Protein AF-A0A969MNT4-F1 (afdb_monomer)

Solvent-accessible surface area (backbone atoms only — not comparable to full-atom values): 12502 Å² total; per-residue (Å²): 136,70,79,71,69,62,78,48,45,69,56,54,48,50,38,62,77,46,74,74,58,60,60,87,90,34,52,58,33,22,35,49,37,26,75,72,60,80,32,64,88,77,80,88,82,71,76,51,76,72,37,62,40,71,46,64,30,23,22,35,60,66,94,50,88,78,50,94,49,76,93,64,45,70,22,30,57,37,74,33,34,41,51,34,50,50,50,32,72,30,86,85,41,30,85,55,49,38,48,45,67,26,15,50,42,81,71,54,94,87,41,58,52,83,89,46,70,42,58,25,30,42,40,37,32,35,34,78,42,63,84,55,68,71,45,79,43,62,37,46,54,33,54,51,74,45,76,41,70,60,62,48,76,37,57,46,63,40,35,44,55,84,50,88,58,90,87,58,63,96,64,89,64,50,61,67,56,57,51,49,52,48,49,51,52,43,61,71,38,70,31,42,75,46,76,46,78,45,75,61,43,70,61,82,71,84,78,77,76,73,72,82,129

Nearest PDB structures (foldseek):
  7kzw-assembly1_A  TM=2.761E-01  e=6.431E+00  Francisella tularensis subsp. tularensis SCHU S4
  8zp7-assembly1_D  TM=1.190E-01  e=1.344E+00  Candidatus Cloacimonetes bacterium ADurb.Bin088
  6bqm-assembly1_A  TM=1.677E-01  e=3.522E+00  Vibrio cholerae O395

Mean predicted aligned error: 10.21 Å

Sequence (213 aa):
MPRRRQRFSNLERQFRDAGGVADDGSRLAGYIKFKKGETRIKIDNNLTAAQRKRFAFAILPFNIEVAATEAERIRYAAPITQYSHSARITAPLSAALSNAKLGYEDVDETTMQAGNFFPALLRIFVKDNANGALTTKLSAVTGKGYKTYEGKSYSIPFGRTIAGLANANIVSVSEETVRKNLTSELKEIAQVGSVSYDPEVFRSGSTILASPA

Foldseek 3Di:
DPVPVPPCVVLVVVCVVVVLDDDPPFQNVLQSCVVVVVFDDDPPDDDDPQQQDKDWWWAQAQPDDADLDPLPGATETEIFGNNQVVVCCDPPNVVLRPCLLQRTDHDDPRHYDDDWKHAKKKKWWFAPDLPFDWDWDADSNGRDTDTDGHTDIHIDGGHQGPDDPVPDPPDSDHPVNSLVSSQVVLVVRSRTPDIDIDHMGTHDDDPPPPPDD

Structure (mmCIF, N/CA/C/O backbone):
data_AF-A0A969MNT4-F1
#
_entry.id   AF-A0A969MNT4-F1
#
loop_
_atom_site.group_PDB
_atom_site.id
_atom_site.type_symbol
_atom_site.label_atom_id
_atom_site.label_alt_id
_atom_site.label_comp_id
_atom_site.label_asym_id
_atom_site.label_entity_id
_atom_site.label_seq_id
_atom_site.pdbx_PDB_ins_code
_atom_site.Cartn_x
_atom_site.Cartn_y
_atom_site.Cartn_z
_atom_site.occupancy
_atom_site.B_iso_or_equiv
_atom_site.auth_seq_id
_atom_site.auth_comp_id
_atom_site.auth_asym_id
_atom_site.auth_atom_id
_atom_site.pdbx_PDB_model_num
ATOM 1 N N . MET A 1 1 ? -8.655 -18.874 7.133 1.00 43.81 1 MET A N 1
ATOM 2 C CA . MET A 1 1 ? -8.779 -17.554 7.806 1.00 43.81 1 MET A CA 1
ATOM 3 C C . MET A 1 1 ? -8.935 -17.678 9.343 1.00 43.81 1 MET A C 1
ATOM 5 O O . MET A 1 1 ? -10.038 -17.491 9.844 1.00 43.81 1 MET A O 1
ATOM 9 N N . PRO A 1 2 ? -7.872 -17.951 10.128 1.00 38.47 2 PRO A N 1
ATOM 10 C CA . PRO A 1 2 ? -7.993 -18.167 11.588 1.00 38.47 2 PRO A CA 1
ATOM 11 C C . PRO A 1 2 ? -7.768 -16.909 12.456 1.00 38.47 2 PRO A C 1
ATOM 13 O O . PRO A 1 2 ? -8.358 -16.762 13.522 1.00 38.47 2 PRO A O 1
ATOM 16 N N . ARG A 1 3 ? -6.957 -15.946 11.992 1.00 43.97 3 ARG A N 1
ATOM 17 C CA . ARG A 1 3 ? -6.473 -14.815 12.817 1.00 43.97 3 ARG A CA 1
ATOM 18 C C . ARG A 1 3 ? -7.525 -13.760 13.194 1.00 43.97 3 ARG A C 1
ATOM 20 O O . ARG A 1 3 ? -7.299 -12.989 14.121 1.00 43.97 3 ARG A O 1
ATOM 27 N N . ARG A 1 4 ? -8.666 -13.683 12.493 1.00 43.34 4 ARG A N 1
ATOM 28 C CA . ARG A 1 4 ? -9.719 -12.687 12.791 1.00 43.34 4 ARG A CA 1
ATOM 29 C C . ARG A 1 4 ? -10.669 -13.122 13.915 1.00 43.34 4 ARG A C 1
ATOM 31 O O . ARG A 1 4 ? -11.110 -12.254 14.658 1.00 43.34 4 ARG A O 1
ATOM 38 N N . ARG A 1 5 ? -10.920 -14.430 14.098 1.00 49.47 5 ARG A N 1
ATOM 39 C CA . ARG A 1 5 ? -11.797 -14.953 15.172 1.00 49.47 5 ARG A CA 1
ATOM 40 C C . ARG A 1 5 ? -11.201 -14.783 16.578 1.00 49.47 5 ARG A C 1
ATOM 42 O O . ARG A 1 5 ? -11.942 -14.654 17.538 1.00 49.47 5 ARG A O 1
ATOM 49 N N . GLN A 1 6 ? -9.876 -14.707 16.705 1.00 58.44 6 GLN A N 1
ATOM 50 C CA . GLN A 1 6 ? -9.206 -14.586 18.009 1.00 58.44 6 GLN A CA 1
ATOM 51 C C . GLN A 1 6 ? -9.175 -13.161 18.583 1.00 58.44 6 GLN A C 1
ATOM 53 O O . GLN A 1 6 ? -8.941 -12.989 19.772 1.00 58.44 6 GLN A O 1
ATOM 58 N N . ARG A 1 7 ? -9.403 -12.112 17.778 1.00 65.75 7 ARG A N 1
ATOM 59 C CA . ARG A 1 7 ? -9.170 -10.727 18.238 1.00 65.75 7 ARG A CA 1
ATOM 60 C C . ARG A 1 7 ? -10.143 -10.251 19.324 1.00 65.75 7 ARG A C 1
ATOM 62 O O . ARG A 1 7 ? -9.798 -9.340 20.069 1.00 65.75 7 ARG A O 1
ATOM 69 N N . PHE A 1 8 ? -11.318 -10.871 19.429 1.00 77.81 8 PHE A N 1
ATOM 70 C CA . PHE A 1 8 ? -12.338 -10.536 20.428 1.00 77.81 8 PHE A CA 1
ATOM 71 C C . PHE A 1 8 ? -12.797 -11.742 21.252 1.00 77.81 8 PHE A C 1
ATOM 73 O O . PHE A 1 8 ? -13.782 -11.630 21.973 1.00 77.81 8 PHE A O 1
ATOM 80 N N . SER A 1 9 ? -12.080 -12.872 21.206 1.00 82.56 9 SER A N 1
ATOM 81 C CA . SER A 1 9 ? -12.468 -14.094 21.928 1.00 82.56 9 SER A CA 1
ATOM 82 C C . SER A 1 9 ? -12.628 -13.860 23.432 1.00 82.56 9 SER A C 1
ATOM 84 O O . SER A 1 9 ? -13.540 -14.399 24.047 1.00 82.56 9 SER A O 1
ATOM 86 N N . ASN A 1 10 ? -11.787 -13.002 24.016 1.00 84.12 10 ASN A N 1
ATOM 87 C CA . ASN A 1 10 ? -11.880 -12.645 25.431 1.00 84.12 10 ASN A CA 1
ATOM 88 C C . ASN A 1 10 ? -13.129 -11.808 25.737 1.00 84.12 10 ASN A C 1
ATOM 90 O O . ASN A 1 10 ? -13.785 -12.063 26.738 1.00 84.12 10 ASN A O 1
ATOM 94 N N . LEU A 1 11 ? -13.492 -10.856 24.868 1.00 84.44 11 LEU A N 1
ATOM 95 C CA . LEU A 1 11 ? -14.725 -10.072 25.026 1.00 84.44 11 LEU A CA 1
ATOM 96 C C . LEU A 1 11 ? -15.969 -10.934 24.792 1.00 84.44 11 LEU A C 1
ATOM 98 O O . LEU A 1 11 ? -16.989 -10.730 25.434 1.00 84.44 11 LEU A O 1
ATOM 102 N N . GLU A 1 12 ? -15.884 -11.917 23.898 1.00 87.00 12 GLU A N 1
ATOM 103 C C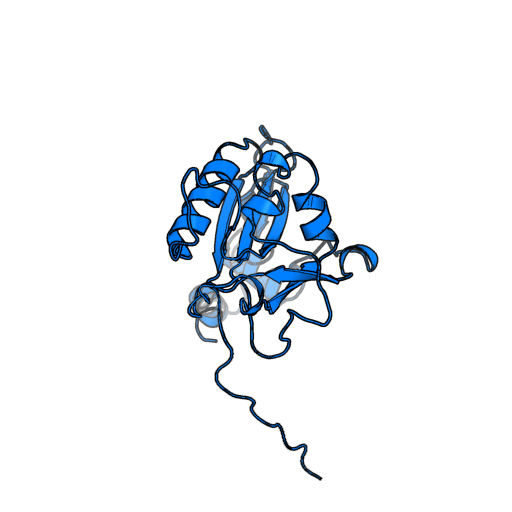A . GLU A 1 12 ? -16.970 -12.856 23.625 1.00 87.00 12 GLU A CA 1
ATOM 104 C C . GLU A 1 12 ? -17.178 -13.853 24.771 1.00 87.00 12 GLU A C 1
ATOM 106 O O . GLU A 1 12 ? -18.318 -14.162 25.114 1.00 87.00 12 GLU A O 1
ATOM 111 N N . ARG A 1 13 ? -16.093 -14.293 25.419 1.00 84.94 13 ARG A N 1
ATOM 112 C CA . ARG A 1 13 ? -16.158 -15.059 26.668 1.00 84.94 13 ARG A CA 1
ATOM 113 C C . ARG A 1 13 ? -16.757 -14.221 27.799 1.00 84.94 13 ARG A C 1
ATOM 115 O O . ARG A 1 13 ? -17.735 -14.641 28.395 1.00 84.94 13 ARG A O 1
ATOM 122 N N . GLN A 1 14 ? -16.241 -13.011 28.021 1.00 84.12 14 GLN A N 1
ATOM 123 C CA . GLN A 1 14 ? -16.763 -12.094 29.042 1.00 84.12 14 GLN A CA 1
ATOM 124 C C . GLN A 1 14 ? -18.241 -11.752 28.826 1.00 84.12 14 GLN A C 1
ATOM 126 O O . GLN A 1 14 ? -18.995 -11.684 29.784 1.00 84.12 14 GLN A O 1
ATOM 131 N N . PHE A 1 15 ? -18.675 -11.586 27.575 1.00 87.31 15 PHE A N 1
ATOM 132 C CA . PHE A 1 15 ? -20.082 -11.370 27.238 1.00 87.31 15 PHE A CA 1
ATOM 133 C C . PHE A 1 15 ? -20.975 -12.539 27.665 1.00 87.31 15 PHE A C 1
ATOM 135 O O . PHE A 1 15 ? -22.061 -12.314 28.195 1.00 87.31 15 PHE A O 1
ATOM 142 N N . ARG A 1 16 ? -20.514 -13.776 27.442 1.00 86.88 16 ARG A N 1
ATOM 143 C CA . ARG A 1 16 ? -21.224 -14.991 27.854 1.00 86.88 16 ARG A CA 1
ATOM 144 C C . ARG A 1 16 ? -21.267 -15.118 29.375 1.00 86.88 16 ARG A C 1
ATOM 146 O O . ARG A 1 16 ? -22.336 -15.363 29.919 1.00 86.88 16 ARG A O 1
ATOM 153 N N . ASP A 1 17 ? -20.126 -14.918 30.027 1.00 86.38 17 ASP A N 1
ATOM 154 C CA . ASP A 1 17 ? -19.977 -15.073 31.476 1.00 86.38 17 ASP A CA 1
ATOM 155 C C . ASP A 1 17 ? -20.772 -13.995 32.243 1.00 86.38 17 ASP A C 1
ATOM 157 O O . ASP A 1 17 ? -21.338 -14.278 33.293 1.00 86.38 17 ASP A O 1
ATOM 161 N N . ALA A 1 18 ? -20.879 -12.778 31.696 1.00 82.56 18 ALA A N 1
ATOM 162 C CA . ALA A 1 18 ? -21.617 -11.658 32.291 1.00 82.56 18 ALA A CA 1
ATOM 163 C C . ALA A 1 18 ? -23.100 -11.574 31.870 1.00 82.56 18 ALA A C 1
ATOM 165 O O . ALA A 1 18 ? -23.780 -10.600 32.193 1.00 82.56 18 ALA A O 1
ATOM 166 N N . GLY A 1 19 ? -23.610 -12.538 31.092 1.00 83.38 19 GLY A N 1
ATOM 167 C CA . GLY A 1 19 ? -25.017 -12.564 30.668 1.00 83.38 19 GLY A CA 1
ATOM 168 C C . GLY A 1 19 ? -25.460 -11.355 29.831 1.00 83.38 19 GLY A C 1
ATOM 169 O O . GLY A 1 19 ? -26.638 -11.009 29.818 1.00 83.38 19 GLY A O 1
ATOM 170 N N . GLY A 1 20 ? -24.533 -10.685 29.140 1.00 80.56 20 GLY A N 1
ATOM 171 C CA . GLY A 1 20 ? -24.836 -9.497 28.336 1.00 80.56 20 GLY A CA 1
ATOM 172 C C . GLY A 1 20 ? -25.047 -8.196 29.120 1.00 80.56 20 GLY A C 1
ATOM 173 O O . GLY A 1 20 ? -25.549 -7.230 28.540 1.00 80.56 20 GLY A O 1
ATOM 174 N N . VAL A 1 21 ? -24.634 -8.149 30.389 1.00 84.25 21 VAL A N 1
ATOM 175 C CA . VAL A 1 21 ? -24.606 -6.940 31.228 1.00 84.25 21 VAL A CA 1
ATOM 176 C C . VAL A 1 21 ? -23.155 -6.505 31.447 1.00 84.25 21 VAL A C 1
ATOM 178 O O . VAL A 1 21 ? -22.254 -7.337 31.544 1.00 84.25 21 VAL A O 1
ATOM 181 N N . ALA A 1 22 ? -22.902 -5.199 31.477 1.00 87.69 22 ALA A N 1
ATOM 182 C CA . ALA A 1 22 ? -21.587 -4.643 31.777 1.00 87.69 22 ALA A CA 1
ATOM 183 C C . ALA A 1 22 ? -21.717 -3.221 32.320 1.00 87.69 22 ALA A C 1
ATOM 185 O O . ALA A 1 22 ? -22.646 -2.510 31.938 1.00 87.69 22 ALA A O 1
ATOM 186 N N . ASP A 1 23 ? -20.747 -2.798 33.129 1.00 85.44 23 ASP A N 1
ATOM 187 C CA . ASP A 1 23 ? -20.686 -1.426 33.634 1.00 85.44 23 ASP A CA 1
ATOM 188 C C . ASP A 1 23 ? -20.553 -0.419 32.488 1.00 85.44 23 ASP A C 1
ATOM 190 O O . ASP A 1 23 ? -19.807 -0.641 31.517 1.00 85.44 23 ASP A O 1
ATOM 194 N N . ASP A 1 24 ? -21.243 0.712 32.621 1.00 81.19 24 ASP A N 1
ATOM 195 C CA . ASP A 1 24 ? -21.176 1.798 31.653 1.00 81.19 24 ASP A CA 1
ATOM 196 C C . ASP A 1 24 ? -19.741 2.325 31.504 1.00 81.19 24 ASP A C 1
ATOM 198 O O . ASP A 1 24 ? -18.993 2.501 32.463 1.00 81.19 24 ASP A O 1
ATOM 202 N N . GLY A 1 25 ? -19.323 2.537 30.254 1.00 78.00 25 GLY A N 1
ATOM 203 C CA . GLY A 1 25 ? -17.956 2.952 29.916 1.00 78.00 25 GLY A CA 1
ATOM 204 C C . GLY A 1 25 ? -16.926 1.815 29.848 1.00 78.00 25 GLY A C 1
ATOM 205 O O . GLY A 1 25 ? -15.809 2.036 29.371 1.00 78.00 25 GLY A O 1
ATOM 206 N N . SER A 1 26 ? -17.279 0.584 30.235 1.00 86.06 26 SER A N 1
ATOM 207 C CA . SER A 1 26 ? -16.389 -0.573 30.089 1.00 86.06 26 SER A CA 1
ATOM 208 C C . SER A 1 26 ? -16.207 -1.001 28.622 1.00 86.06 26 SER A C 1
ATOM 210 O O . SER A 1 26 ? -17.045 -0.764 27.744 1.00 86.06 26 SER A O 1
ATOM 212 N N . ARG A 1 27 ? -15.105 -1.711 28.333 1.00 86.12 27 ARG A N 1
ATOM 213 C CA . ARG A 1 27 ? -14.858 -2.280 26.989 1.00 86.12 27 ARG A CA 1
ATOM 214 C C . ARG A 1 27 ? -15.939 -3.283 26.583 1.00 86.12 27 ARG A C 1
ATOM 216 O O . ARG A 1 27 ? -16.238 -3.395 25.394 1.00 86.12 27 ARG A O 1
ATOM 223 N N . LEU A 1 28 ? -16.492 -4.002 27.560 1.00 87.62 28 LEU A N 1
ATOM 224 C CA . LEU A 1 28 ? -17.557 -4.974 27.357 1.00 87.62 28 LEU A CA 1
ATOM 225 C C . LEU A 1 28 ? -18.883 -4.280 27.021 1.00 87.62 28 LEU A C 1
ATOM 227 O O . LEU A 1 28 ? -19.547 -4.710 26.084 1.00 87.62 28 LEU A O 1
ATOM 231 N N . ALA A 1 29 ? -19.214 -3.160 27.674 1.00 87.31 29 ALA A N 1
ATOM 232 C CA . ALA A 1 29 ? -20.391 -2.358 27.331 1.00 87.31 29 ALA A CA 1
ATOM 233 C C . ALA A 1 29 ? -20.343 -1.862 25.877 1.00 87.31 29 ALA A C 1
ATOM 235 O O . ALA A 1 29 ? -21.322 -1.991 25.143 1.00 87.31 29 ALA A O 1
ATOM 236 N N . GLY A 1 30 ? -19.182 -1.382 25.414 1.00 87.00 30 GLY A N 1
ATOM 237 C CA . GLY A 1 30 ? -18.987 -1.030 24.001 1.00 87.00 30 GLY A CA 1
ATOM 238 C C . GLY A 1 30 ? -19.197 -2.216 23.048 1.00 87.00 30 GLY A C 1
ATOM 239 O O . GLY A 1 30 ? -19.828 -2.065 22.002 1.00 87.00 30 GLY A O 1
ATOM 240 N N . TYR A 1 31 ? -18.729 -3.406 23.433 1.00 89.44 31 TYR A N 1
ATOM 241 C CA . TYR A 1 31 ? -18.889 -4.631 22.642 1.00 89.44 31 TYR A CA 1
ATOM 242 C C . TYR A 1 31 ? -20.338 -5.121 22.591 1.00 89.44 31 TYR A C 1
ATOM 244 O O . TYR A 1 31 ? -20.802 -5.550 21.533 1.00 89.44 31 TYR A O 1
ATOM 252 N N . ILE A 1 32 ? -21.073 -5.002 23.699 1.00 88.94 32 ILE A N 1
ATOM 253 C CA . ILE A 1 32 ? -22.506 -5.300 23.774 1.00 88.94 32 ILE A CA 1
ATOM 254 C C . ILE A 1 32 ? -23.286 -4.376 22.832 1.00 88.94 32 ILE A C 1
ATOM 256 O O . ILE A 1 32 ? -24.054 -4.872 22.009 1.00 88.94 32 ILE A O 1
ATOM 260 N N . LYS A 1 33 ? -23.045 -3.057 22.887 1.00 89.25 33 LYS A N 1
ATOM 261 C CA . LYS A 1 33 ? -23.683 -2.070 21.989 1.00 89.25 33 LYS A CA 1
ATOM 262 C C . LYS A 1 33 ? -23.398 -2.371 20.515 1.00 89.25 33 LYS A C 1
ATOM 264 O O . LYS A 1 33 ? -24.304 -2.323 19.685 1.00 89.25 33 LYS A O 1
ATOM 269 N N . PHE A 1 34 ? -22.167 -2.778 20.198 1.00 89.75 34 PHE A N 1
ATOM 270 C CA . PHE A 1 34 ? -21.792 -3.195 18.847 1.00 89.75 34 PHE A CA 1
ATOM 271 C C . PHE A 1 34 ? -22.526 -4.468 18.398 1.00 89.75 34 PHE A C 1
ATOM 273 O O . PHE A 1 34 ? -23.057 -4.519 17.291 1.00 89.75 34 PHE A O 1
ATOM 280 N N . LYS A 1 35 ? -22.608 -5.494 19.258 1.00 87.44 35 LYS A N 1
ATOM 281 C CA . LYS A 1 35 ? -23.343 -6.742 18.974 1.00 87.44 35 LYS A CA 1
ATOM 282 C C . LYS A 1 35 ? -24.850 -6.515 18.814 1.00 87.44 35 LYS A C 1
ATOM 284 O O . LYS A 1 35 ? -25.461 -7.194 17.996 1.00 87.44 35 LYS A O 1
ATOM 289 N N . LYS A 1 36 ? -25.427 -5.561 19.551 1.00 87.81 36 LYS A N 1
ATOM 290 C CA . LYS A 1 36 ? -26.833 -5.135 19.426 1.00 87.81 36 LYS A CA 1
ATOM 291 C C . LYS A 1 36 ? -27.099 -4.249 18.199 1.00 87.81 36 LYS A C 1
ATOM 293 O O . LYS A 1 36 ? -28.252 -3.966 17.898 1.00 87.81 36 LYS A O 1
ATOM 298 N N . GLY A 1 37 ? -26.057 -3.823 17.479 1.00 84.88 37 GLY A N 1
ATOM 299 C CA . GLY A 1 37 ? -26.172 -2.977 16.286 1.00 84.88 37 GLY A CA 1
ATOM 300 C C . GLY A 1 37 ? -26.363 -1.484 16.573 1.00 84.88 37 GLY A C 1
ATOM 301 O O . GLY A 1 37 ? -26.517 -0.703 15.635 1.00 84.88 37 GLY A O 1
ATOM 302 N N . GLU A 1 38 ? -26.309 -1.069 17.840 1.00 87.75 38 GLU A N 1
ATOM 303 C CA . GLU A 1 38 ? -26.412 0.337 18.255 1.00 87.75 38 GLU A CA 1
ATOM 304 C C . GLU A 1 38 ? -25.188 1.142 17.790 1.00 87.75 38 GLU A C 1
ATOM 306 O O . GLU A 1 38 ? -25.296 2.295 17.371 1.00 87.75 38 GLU A O 1
ATOM 311 N N . THR A 1 39 ? -24.011 0.510 17.803 1.00 85.75 39 THR A N 1
ATOM 312 C CA . THR A 1 39 ? -22.787 1.039 17.196 1.00 85.75 39 THR A CA 1
ATOM 313 C C . THR A 1 39 ? -22.359 0.167 16.021 1.00 85.75 39 THR A C 1
ATOM 315 O O . THR A 1 39 ? -22.442 -1.058 16.054 1.00 85.75 39 THR A O 1
ATOM 318 N N . ARG A 1 40 ? -21.867 0.797 14.950 1.00 81.69 40 ARG A N 1
ATOM 319 C CA . ARG A 1 40 ? -21.383 0.104 13.748 1.00 81.69 40 ARG A CA 1
ATOM 320 C C . ARG A 1 40 ? -20.113 0.744 13.224 1.00 81.69 40 ARG A C 1
ATOM 322 O O . ARG A 1 40 ? -19.896 1.942 13.396 1.00 81.69 40 ARG A O 1
ATOM 329 N N . ILE A 1 41 ? -19.292 -0.058 12.551 1.00 83.00 41 ILE A N 1
ATOM 330 C CA . ILE A 1 41 ? -18.168 0.467 11.777 1.00 83.00 41 ILE A CA 1
ATOM 331 C C . ILE A 1 41 ? -18.771 1.202 10.580 1.00 83.00 41 ILE A 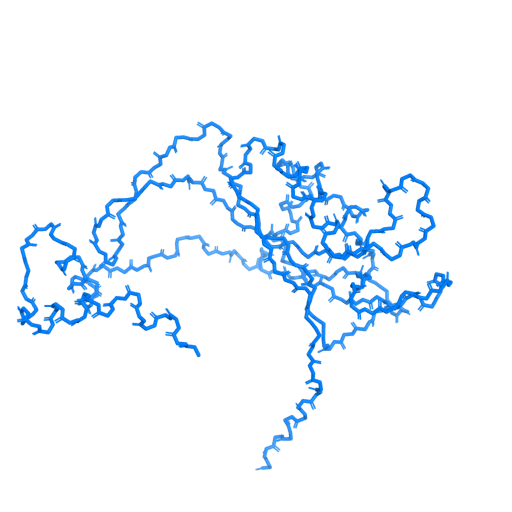C 1
ATOM 333 O O . ILE A 1 41 ? -19.335 0.574 9.685 1.00 83.00 41 ILE A O 1
ATOM 337 N N . LYS A 1 42 ? -18.692 2.531 10.592 1.00 73.12 42 LYS A N 1
ATOM 338 C CA . LYS A 1 42 ? -19.045 3.355 9.439 1.00 73.12 42 LYS A CA 1
ATOM 339 C C . LYS A 1 42 ? -17.818 3.501 8.545 1.00 73.12 42 LYS A C 1
ATOM 341 O O . LYS A 1 42 ? -16.722 3.771 9.031 1.00 73.12 42 LYS A O 1
ATOM 346 N N . ILE A 1 43 ? -18.001 3.267 7.249 1.00 72.62 43 ILE A N 1
ATOM 347 C CA . ILE A 1 43 ? -16.996 3.549 6.224 1.00 72.62 43 ILE A CA 1
ATOM 348 C C . ILE A 1 43 ? -17.479 4.807 5.513 1.00 72.62 43 ILE A C 1
ATOM 350 O O . ILE A 1 43 ? -18.307 4.730 4.609 1.00 72.62 43 ILE A O 1
ATOM 354 N N . ASP A 1 44 ? -17.003 5.960 5.972 1.00 67.31 44 ASP A N 1
ATOM 355 C CA . ASP A 1 44 ? -17.496 7.255 5.487 1.00 67.31 44 ASP A CA 1
ATOM 356 C C . ASP A 1 44 ? -16.801 7.698 4.181 1.00 67.31 44 ASP A C 1
ATOM 358 O O 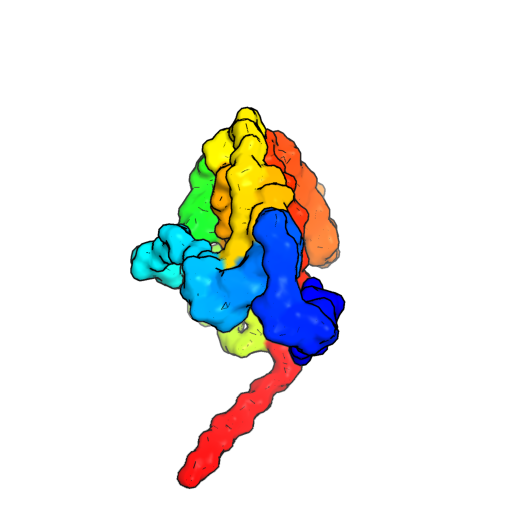. ASP A 1 44 ? -17.342 8.498 3.425 1.00 67.31 44 ASP A O 1
ATOM 362 N N . ASN A 1 45 ? -15.648 7.106 3.842 1.00 68.38 45 ASN A N 1
ATOM 363 C CA . ASN A 1 45 ? -14.854 7.452 2.657 1.00 68.38 45 ASN A CA 1
ATOM 364 C C . ASN A 1 45 ? -14.980 6.402 1.546 1.00 68.38 45 ASN A C 1
ATOM 366 O O . ASN A 1 45 ? -14.026 5.689 1.225 1.00 68.38 45 ASN A O 1
ATOM 370 N N . ASN A 1 46 ? -16.165 6.300 0.945 1.00 81.88 46 ASN A N 1
ATOM 371 C CA . ASN A 1 46 ? -16.349 5.467 -0.241 1.00 81.88 46 ASN A CA 1
ATOM 372 C C . ASN A 1 46 ? -15.778 6.162 -1.483 1.00 81.88 46 ASN A C 1
ATOM 374 O O . ASN A 1 46 ? -16.117 7.304 -1.785 1.00 81.88 46 ASN A O 1
ATOM 378 N N . LEU A 1 47 ? -14.937 5.451 -2.236 1.00 86.38 47 LEU A N 1
ATOM 379 C CA . LEU A 1 47 ? -14.417 5.953 -3.505 1.00 86.38 47 LEU A CA 1
ATOM 380 C C . LEU A 1 47 ? -15.543 6.105 -4.536 1.00 86.38 47 LEU A C 1
ATOM 382 O O . LEU A 1 47 ? -16.352 5.191 -4.750 1.00 86.38 47 LEU A O 1
ATOM 386 N N . THR A 1 48 ? -15.544 7.237 -5.239 1.00 90.69 48 THR A N 1
ATOM 387 C CA . THR A 1 48 ? -16.460 7.482 -6.363 1.00 90.69 48 THR A CA 1
ATOM 388 C C . THR A 1 48 ? -16.254 6.453 -7.482 1.00 90.69 48 THR A C 1
ATOM 390 O O . THR A 1 48 ? -15.223 5.780 -7.559 1.00 90.69 48 THR A O 1
ATOM 393 N N . ALA A 1 49 ? -17.232 6.311 -8.383 1.00 90.88 49 ALA A N 1
ATOM 394 C CA . ALA A 1 49 ? -17.097 5.415 -9.536 1.00 90.88 49 ALA A CA 1
ATOM 395 C C . ALA A 1 49 ? -15.883 5.781 -10.414 1.00 90.88 49 ALA A C 1
ATOM 397 O O . ALA A 1 49 ? -15.139 4.897 -10.832 1.00 90.88 49 ALA A O 1
ATOM 398 N N . ALA A 1 50 ? -15.625 7.079 -10.613 1.00 91.12 50 ALA A N 1
ATOM 399 C CA . ALA A 1 50 ? -14.460 7.568 -11.349 1.00 91.12 50 ALA A CA 1
ATOM 400 C C . ALA A 1 50 ? -13.136 7.167 -10.675 1.00 91.12 50 ALA A C 1
ATOM 402 O O . ALA A 1 50 ? -12.226 6.682 -11.337 1.00 91.12 50 ALA A O 1
ATOM 403 N N . GLN A 1 51 ? -13.051 7.286 -9.348 1.00 91.62 51 GLN A N 1
ATOM 404 C CA . GLN A 1 51 ? -11.869 6.899 -8.569 1.00 91.62 51 GLN A CA 1
ATOM 405 C C . GLN A 1 51 ? -11.605 5.386 -8.550 1.00 91.62 51 GLN A C 1
ATOM 407 O O . GLN A 1 51 ? -10.464 4.963 -8.357 1.00 91.62 51 GLN A O 1
ATOM 412 N N . ARG A 1 52 ? -12.648 4.571 -8.753 1.00 90.94 52 ARG A N 1
ATOM 413 C CA . ARG A 1 52 ? -12.558 3.105 -8.827 1.00 90.94 52 ARG A CA 1
ATOM 414 C C . ARG A 1 52 ? -12.137 2.578 -10.199 1.00 90.94 52 ARG A C 1
ATOM 416 O O . ARG A 1 52 ? -11.794 1.397 -10.279 1.00 90.94 52 ARG A O 1
ATOM 423 N N . LYS A 1 53 ? -12.144 3.413 -11.250 1.00 92.81 53 LYS A N 1
ATOM 424 C CA . LYS A 1 53 ? -11.617 3.032 -12.571 1.00 92.81 53 LYS A CA 1
ATOM 425 C C . LYS A 1 53 ? -10.182 2.531 -12.424 1.00 92.81 53 LYS A C 1
ATOM 427 O O . LYS A 1 53 ? -9.432 3.048 -11.596 1.00 92.81 53 LYS A O 1
ATOM 432 N N . ARG A 1 54 ? -9.821 1.498 -13.182 1.00 88.81 54 ARG A N 1
ATOM 433 C CA . ARG A 1 54 ? -8.494 0.880 -13.128 1.00 88.81 54 ARG A CA 1
ATOM 434 C C . ARG A 1 54 ? -7.732 1.168 -14.410 1.00 88.81 54 ARG A C 1
ATOM 436 O O . ARG A 1 54 ? -8.307 1.082 -15.489 1.00 88.81 54 ARG A O 1
ATOM 443 N N . PHE A 1 55 ? -6.453 1.455 -14.246 1.00 86.19 55 PHE A N 1
ATOM 444 C CA . PHE A 1 55 ? -5.451 1.501 -15.302 1.00 86.19 55 PHE A CA 1
ATOM 445 C C . PHE A 1 55 ? -4.538 0.301 -15.132 1.00 86.19 55 PHE A C 1
ATOM 447 O O . PHE A 1 55 ? -4.406 -0.213 -14.019 1.00 86.19 55 PHE A O 1
ATOM 454 N N . ALA A 1 56 ? -3.911 -0.129 -16.215 1.00 85.75 56 ALA A N 1
ATOM 455 C CA . ALA A 1 56 ? -2.835 -1.100 -16.171 1.00 85.75 56 ALA A CA 1
ATOM 456 C C . ALA A 1 56 ? -1.539 -0.413 -16.601 1.00 85.75 56 ALA A C 1
ATOM 458 O O . ALA A 1 56 ? -1.556 0.415 -17.507 1.00 85.75 56 ALA A O 1
ATOM 459 N N . PHE A 1 57 ? -0.446 -0.767 -15.936 1.00 87.62 57 PHE A N 1
ATOM 460 C CA . PHE A 1 57 ? 0.912 -0.448 -16.364 1.00 87.62 57 PHE A CA 1
ATOM 461 C C . PHE A 1 57 ? 1.650 -1.748 -16.657 1.00 87.62 57 PHE A C 1
ATOM 463 O O . PHE A 1 57 ? 1.402 -2.753 -15.982 1.00 87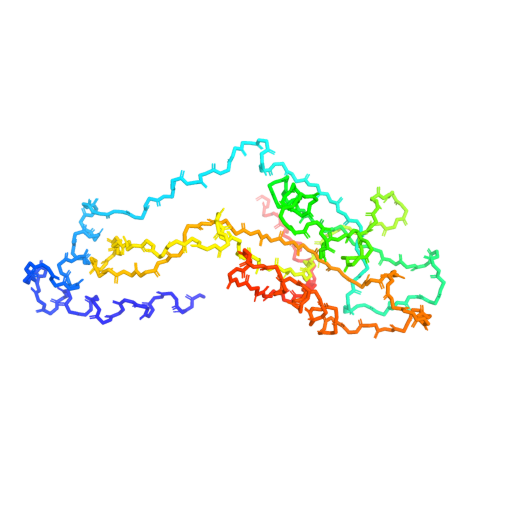.62 57 PHE A O 1
ATOM 470 N N . ALA A 1 58 ? 2.543 -1.735 -17.640 1.00 87.38 58 ALA A N 1
ATOM 471 C CA . ALA A 1 58 ? 3.399 -2.874 -17.926 1.00 87.38 58 ALA A CA 1
ATOM 472 C C . ALA A 1 58 ? 4.608 -2.838 -16.985 1.00 87.38 58 ALA A C 1
ATOM 474 O O . ALA A 1 58 ? 5.371 -1.871 -16.966 1.00 87.38 58 ALA A O 1
ATOM 475 N N . ILE A 1 59 ? 4.778 -3.891 -16.187 1.00 88.50 59 ILE A N 1
ATOM 476 C CA . ILE A 1 59 ? 5.837 -3.989 -15.181 1.00 88.50 59 ILE A CA 1
ATOM 477 C C . ILE A 1 59 ? 6.686 -5.236 -15.426 1.00 88.50 59 ILE A C 1
ATOM 479 O O . ILE A 1 59 ? 6.159 -6.307 -15.729 1.00 88.50 59 ILE A O 1
ATOM 483 N N . LEU A 1 60 ? 8.001 -5.103 -15.256 1.00 86.69 60 LEU A N 1
ATOM 484 C CA . LEU A 1 60 ? 8.931 -6.229 -15.266 1.00 86.69 60 LEU A CA 1
ATOM 485 C C . LEU A 1 60 ? 8.939 -6.918 -13.878 1.00 86.69 60 LEU A C 1
ATOM 487 O O . LEU A 1 60 ? 9.267 -6.257 -12.887 1.00 86.69 60 LEU A O 1
ATOM 491 N N . PRO A 1 61 ? 8.576 -8.210 -13.777 1.00 87.25 61 PRO A N 1
ATOM 492 C CA . PRO A 1 61 ? 8.421 -8.909 -12.500 1.00 87.25 61 PRO A CA 1
ATOM 493 C C . PRO A 1 61 ? 9.763 -9.235 -11.831 1.00 87.25 61 PRO A C 1
ATOM 495 O O . PRO A 1 61 ? 10.806 -9.312 -12.484 1.00 87.25 61 PRO A O 1
ATOM 498 N N . PHE A 1 62 ? 9.751 -9.472 -10.521 1.00 85.88 62 PHE A N 1
ATOM 499 C CA . PHE A 1 62 ? 10.941 -9.826 -9.744 1.00 85.88 62 PHE A CA 1
ATOM 500 C C . PHE A 1 62 ? 11.255 -11.321 -9.755 1.00 85.88 62 PHE A C 1
ATOM 502 O O . PHE A 1 62 ? 12.426 -11.681 -9.839 1.00 85.88 62 PHE A O 1
ATOM 509 N N . ASN A 1 63 ? 10.251 -12.192 -9.716 1.00 82.88 63 ASN A N 1
ATOM 510 C CA . ASN A 1 63 ? 10.445 -13.638 -9.567 1.00 82.88 63 ASN A CA 1
ATOM 511 C C . ASN A 1 63 ? 10.613 -14.396 -10.896 1.00 82.88 63 ASN A C 1
ATOM 513 O O . ASN A 1 63 ? 10.588 -15.624 -10.904 1.00 82.88 63 ASN A O 1
ATOM 517 N N . ILE A 1 64 ? 10.791 -13.685 -12.014 1.00 79.69 64 ILE A N 1
ATOM 518 C CA . ILE A 1 64 ? 11.134 -14.266 -13.320 1.00 79.69 64 ILE A CA 1
ATOM 519 C C . ILE A 1 64 ? 12.517 -13.760 -13.733 1.00 79.69 64 ILE A C 1
ATOM 521 O O . ILE A 1 64 ? 12.866 -12.601 -13.490 1.00 79.69 64 ILE A O 1
ATOM 525 N N . GLU A 1 65 ? 13.315 -14.640 -14.333 1.00 75.75 65 GLU A N 1
ATOM 526 C CA . GLU A 1 65 ? 14.600 -14.264 -14.917 1.00 75.75 65 GLU A CA 1
ATOM 527 C C . GLU A 1 65 ? 14.412 -13.224 -16.022 1.00 75.75 65 GLU A C 1
ATOM 529 O O . GLU A 1 65 ? 13.488 -13.291 -16.831 1.00 75.75 65 GLU A O 1
ATOM 534 N N . VAL A 1 66 ? 15.292 -12.226 -16.044 1.00 73.50 66 VAL A N 1
ATOM 535 C CA . VAL A 1 66 ? 15.212 -11.159 -17.039 1.00 73.50 66 VAL A CA 1
ATOM 536 C C . VAL A 1 66 ? 16.056 -11.539 -18.239 1.00 73.50 66 VAL A C 1
ATOM 538 O O . VAL A 1 66 ? 17.243 -11.823 -18.095 1.00 73.50 66 VAL A O 1
ATOM 541 N N . ALA A 1 67 ? 15.436 -11.508 -19.417 1.00 71.44 67 ALA A N 1
ATOM 542 C CA . ALA A 1 67 ? 16.127 -11.722 -20.677 1.00 71.44 67 ALA A CA 1
ATOM 543 C C . ALA A 1 67 ? 17.221 -10.664 -20.904 1.00 71.44 67 ALA A C 1
ATOM 545 O O . ALA A 1 67 ? 17.079 -9.492 -20.528 1.00 71.44 67 ALA A O 1
ATOM 546 N N . ALA A 1 68 ? 18.319 -11.086 -21.538 1.00 67.50 68 ALA A N 1
ATOM 547 C CA . ALA A 1 68 ? 19.474 -10.232 -21.800 1.00 67.50 68 ALA A CA 1
ATOM 548 C C . ALA A 1 68 ? 19.136 -9.091 -22.774 1.00 67.50 68 ALA A C 1
ATOM 550 O O . ALA A 1 68 ? 19.590 -7.959 -22.584 1.00 67.50 68 ALA A O 1
ATOM 551 N N . THR A 1 69 ? 18.306 -9.368 -23.783 1.00 69.69 69 THR A N 1
ATOM 552 C CA . THR A 1 69 ? 17.868 -8.375 -24.768 1.00 69.69 69 THR A CA 1
ATOM 553 C C . THR A 1 69 ? 16.546 -7.737 -24.355 1.00 69.69 69 THR A C 1
ATOM 555 O O . THR A 1 69 ? 15.721 -8.353 -23.688 1.00 69.69 69 THR A O 1
ATOM 558 N N . GLU A 1 70 ? 16.336 -6.474 -24.727 1.00 70.50 70 GLU A N 1
ATOM 559 C CA . GLU A 1 70 ? 15.121 -5.738 -24.367 1.00 70.50 70 GLU A CA 1
ATOM 560 C C . GLU A 1 70 ? 13.864 -6.274 -25.058 1.00 70.50 70 GLU A C 1
ATOM 562 O O . GLU A 1 70 ? 12.819 -6.363 -24.418 1.00 70.50 70 GLU A O 1
ATOM 567 N N . ALA A 1 71 ? 13.993 -6.708 -26.315 1.00 68.94 71 ALA A N 1
ATOM 568 C CA . ALA A 1 71 ? 12.897 -7.260 -27.111 1.00 68.94 71 ALA A CA 1
ATOM 569 C C . ALA A 1 71 ? 12.295 -8.548 -26.515 1.00 68.94 71 ALA A C 1
ATOM 571 O O . ALA A 1 71 ? 11.147 -8.877 -26.789 1.00 68.94 71 ALA A O 1
ATOM 572 N N . GLU A 1 72 ? 13.054 -9.264 -25.683 1.00 68.88 72 GLU A N 1
ATOM 573 C CA . GLU A 1 72 ? 12.644 -10.530 -25.064 1.00 68.88 72 GLU A CA 1
ATOM 574 C C . GLU A 1 72 ? 12.134 -10.357 -23.622 1.00 68.88 72 GLU A C 1
ATOM 576 O O . GLU A 1 72 ? 11.758 -11.330 -22.963 1.00 68.88 72 GLU A O 1
ATOM 581 N N . ARG A 1 73 ? 12.125 -9.128 -23.084 1.00 76.69 73 ARG A N 1
ATOM 582 C CA . ARG A 1 73 ? 11.684 -8.876 -21.705 1.00 76.69 73 ARG A CA 1
ATOM 583 C C . ARG A 1 73 ? 10.167 -8.953 -21.602 1.00 76.69 73 ARG A C 1
ATOM 585 O O . ARG A 1 73 ? 9.452 -8.038 -21.999 1.00 76.69 73 ARG A O 1
ATOM 592 N N . ILE A 1 74 ? 9.688 -10.018 -20.971 1.00 77.69 74 ILE A N 1
ATOM 593 C CA . ILE A 1 74 ? 8.263 -10.219 -20.703 1.00 77.69 74 ILE A CA 1
ATOM 594 C C . ILE A 1 74 ? 7.811 -9.290 -19.573 1.00 77.69 74 ILE A C 1
ATOM 596 O O . ILE A 1 74 ? 8.325 -9.360 -18.453 1.00 77.69 74 ILE A O 1
ATOM 600 N N . ARG A 1 75 ? 6.805 -8.457 -19.843 1.00 83.12 75 ARG A N 1
ATOM 601 C CA . ARG A 1 75 ? 6.158 -7.598 -18.849 1.00 83.12 75 ARG A CA 1
ATOM 602 C C . ARG A 1 75 ? 4.766 -8.120 -18.513 1.00 83.12 75 ARG A C 1
ATOM 604 O O . ARG A 1 75 ? 4.129 -8.856 -19.266 1.00 83.12 75 ARG A O 1
ATOM 611 N N . TYR A 1 76 ? 4.282 -7.733 -17.343 1.00 85.88 76 TYR A N 1
ATOM 612 C CA . TYR A 1 76 ? 2.970 -8.126 -16.850 1.00 85.88 76 TYR A CA 1
ATOM 613 C C . TYR A 1 76 ? 2.119 -6.909 -16.529 1.00 85.88 76 TYR A C 1
ATOM 615 O O . TYR A 1 76 ? 2.612 -5.878 -16.065 1.00 85.88 76 TYR A O 1
ATOM 623 N N . ALA A 1 77 ? 0.815 -7.061 -16.745 1.00 86.75 77 ALA A N 1
ATOM 624 C CA . ALA A 1 77 ? -0.165 -6.040 -16.419 1.00 86.75 77 ALA A CA 1
ATOM 625 C C . ALA A 1 77 ? -0.265 -5.848 -14.899 1.00 86.75 77 ALA A C 1
ATOM 627 O O . ALA A 1 77 ? -0.659 -6.762 -14.169 1.00 86.75 77 ALA A O 1
ATOM 628 N N . ALA A 1 78 ? 0.011 -4.640 -14.421 1.00 88.31 78 ALA A N 1
ATOM 629 C CA . ALA A 1 78 ? -0.166 -4.256 -13.029 1.00 88.31 78 ALA A CA 1
ATOM 630 C C . ALA A 1 78 ? -1.340 -3.275 -12.890 1.00 88.31 78 ALA A C 1
ATOM 632 O O . ALA A 1 78 ? -1.219 -2.108 -13.277 1.00 88.31 78 ALA A O 1
ATOM 633 N N . PRO A 1 79 ? -2.493 -3.712 -12.349 1.00 89.38 79 PRO A N 1
ATOM 634 C CA . PRO A 1 79 ? -3.646 -2.842 -12.207 1.00 89.38 79 PRO A CA 1
ATOM 635 C C . PRO A 1 79 ? -3.469 -1.855 -11.046 1.00 89.38 79 PRO A C 1
ATOM 637 O O . PRO A 1 79 ? -3.116 -2.235 -9.930 1.00 89.38 79 PRO A O 1
ATOM 640 N N . ILE A 1 80 ? -3.827 -0.595 -11.277 1.00 91.94 80 ILE A N 1
ATOM 641 C CA . ILE A 1 80 ? -3.874 0.470 -10.272 1.00 91.94 80 ILE A CA 1
ATOM 642 C C . ILE A 1 80 ? -5.188 1.246 -10.400 1.00 91.94 80 ILE A C 1
ATOM 644 O O . ILE A 1 80 ? -5.691 1.479 -11.497 1.00 91.94 80 ILE A O 1
ATOM 648 N N . THR A 1 81 ? -5.788 1.640 -9.276 1.00 94.56 81 THR A N 1
ATOM 649 C CA . THR A 1 81 ? -7.000 2.479 -9.302 1.00 94.56 81 THR A CA 1
ATOM 650 C C . THR A 1 81 ? -6.657 3.920 -9.679 1.00 94.56 81 THR A C 1
ATOM 652 O O . THR A 1 81 ? -5.582 4.398 -9.322 1.00 94.56 81 THR A O 1
ATOM 655 N N . GLN A 1 82 ? -7.579 4.651 -10.316 1.00 94.06 82 GLN A N 1
ATOM 656 C CA . GLN A 1 82 ? -7.447 6.092 -10.575 1.00 94.06 82 GLN A CA 1
ATOM 657 C C . GLN A 1 82 ? -7.080 6.840 -9.295 1.00 94.06 82 GLN A C 1
ATOM 659 O O . GLN A 1 82 ? -6.237 7.724 -9.321 1.00 94.06 82 GLN A O 1
ATOM 664 N N . TYR A 1 83 ? -7.688 6.465 -8.169 1.00 94.75 83 TYR A N 1
ATOM 665 C CA . TYR A 1 83 ? -7.407 7.065 -6.872 1.00 94.75 83 TYR A CA 1
ATOM 666 C C . TYR A 1 83 ? -5.926 6.973 -6.479 1.00 94.75 83 TYR A C 1
ATOM 668 O O . TYR A 1 83 ? -5.302 7.980 -6.149 1.00 94.75 83 TYR A O 1
ATOM 676 N N . SER A 1 84 ? -5.351 5.769 -6.537 1.00 95.44 84 SER A N 1
ATOM 677 C CA . SER A 1 84 ? -3.941 5.553 -6.204 1.00 95.44 84 SER A CA 1
ATOM 678 C C . SER A 1 84 ? -3.001 6.084 -7.290 1.00 95.44 84 SER A C 1
ATOM 680 O O . SER A 1 84 ? -1.952 6.629 -6.963 1.00 95.44 84 SER A O 1
ATOM 682 N N . HIS A 1 85 ? -3.396 6.012 -8.564 1.00 95.19 85 HIS A N 1
ATOM 683 C CA . HIS A 1 85 ? -2.642 6.596 -9.670 1.00 95.19 85 HIS A CA 1
ATOM 684 C C . HIS A 1 85 ? -2.545 8.120 -9.555 1.00 95.19 85 HIS A C 1
ATOM 686 O O . HIS A 1 85 ? -1.448 8.656 -9.647 1.00 95.19 85 HIS A O 1
ATOM 692 N N . SER A 1 86 ? -3.656 8.812 -9.282 1.00 94.38 86 SER A N 1
ATOM 693 C CA . SER A 1 86 ? -3.661 10.258 -9.052 1.00 94.38 86 SER A CA 1
ATOM 694 C C . SER A 1 86 ? -2.736 10.632 -7.900 1.00 94.38 86 SER A C 1
ATOM 696 O O . SER A 1 86 ? -1.883 11.489 -8.076 1.00 94.38 86 SER A O 1
ATOM 698 N N . ALA A 1 87 ? -2.832 9.938 -6.761 1.00 94.19 87 ALA A N 1
ATOM 699 C CA . ALA A 1 87 ? -1.970 10.211 -5.611 1.00 94.19 87 ALA A CA 1
ATOM 700 C C . ALA A 1 87 ? -0.479 10.064 -5.939 1.00 94.19 87 ALA A C 1
ATOM 702 O O . ALA A 1 87 ? 0.326 10.872 -5.491 1.00 94.19 87 ALA A O 1
ATOM 703 N N . ARG A 1 88 ? -0.127 9.057 -6.745 1.00 93.81 88 ARG A N 1
ATOM 704 C CA . ARG A 1 88 ? 1.238 8.788 -7.203 1.00 93.81 88 ARG A CA 1
ATOM 705 C C . ARG A 1 88 ? 1.826 9.925 -8.034 1.00 93.81 88 ARG A C 1
ATOM 707 O O . ARG A 1 88 ? 3.007 10.201 -7.903 1.00 93.81 88 ARG A O 1
ATOM 714 N N . ILE A 1 89 ? 1.026 10.548 -8.898 1.00 94.19 89 ILE A N 1
ATOM 715 C CA . ILE A 1 89 ? 1.492 11.591 -9.829 1.00 94.19 89 ILE A CA 1
ATOM 716 C C . ILE A 1 89 ? 1.336 13.011 -9.274 1.00 94.19 89 ILE A C 1
ATOM 718 O O . ILE A 1 89 ? 1.809 13.964 -9.885 1.00 94.19 89 ILE A O 1
ATOM 722 N N . THR A 1 90 ? 0.703 13.169 -8.113 1.00 94.00 90 THR A N 1
ATOM 723 C CA . THR A 1 90 ? 0.544 14.460 -7.436 1.00 94.00 90 THR A CA 1
ATOM 724 C C . THR A 1 90 ? 1.446 14.580 -6.214 1.00 94.00 90 THR A C 1
ATOM 726 O O . THR A 1 90 ? 1.828 13.584 -5.594 1.00 94.00 90 THR A O 1
ATOM 729 N N . ALA A 1 91 ? 1.737 15.816 -5.811 1.00 90.06 91 ALA A N 1
ATOM 730 C CA . ALA A 1 91 ? 2.386 16.068 -4.534 1.00 90.06 91 ALA A CA 1
ATOM 731 C C . ALA A 1 91 ? 1.540 15.500 -3.367 1.00 90.06 91 ALA A C 1
ATOM 733 O O . ALA A 1 91 ? 0.308 15.538 -3.418 1.00 90.06 91 ALA A O 1
ATOM 734 N N . PRO A 1 92 ? 2.176 14.976 -2.308 1.00 91.19 92 PRO A N 1
ATOM 735 C CA . PRO A 1 92 ? 3.621 14.984 -2.089 1.00 91.19 92 PRO A CA 1
ATOM 736 C C . PRO A 1 92 ? 4.357 13.753 -2.652 1.00 91.19 92 PRO A C 1
ATOM 738 O O . PRO A 1 92 ? 5.579 13.709 -2.598 1.00 91.19 92 PRO A O 1
ATOM 741 N N . LEU A 1 93 ? 3.650 12.747 -3.182 1.00 94.12 93 LEU A N 1
ATOM 742 C CA . LEU A 1 93 ? 4.255 11.453 -3.528 1.00 94.12 93 LEU A CA 1
ATOM 743 C C . LEU A 1 93 ? 4.988 11.435 -4.876 1.00 94.12 93 LEU A C 1
ATOM 745 O O . LEU A 1 93 ? 5.844 10.576 -5.089 1.00 94.12 93 LEU A O 1
ATOM 749 N N . SER A 1 94 ? 4.675 12.369 -5.776 1.00 91.88 94 SER A N 1
ATOM 750 C CA . SER A 1 94 ? 5.204 12.398 -7.146 1.00 91.88 94 SER A CA 1
ATOM 751 C C . SER A 1 94 ? 6.728 12.422 -7.257 1.00 91.88 94 SER A C 1
ATOM 753 O O . SER A 1 94 ? 7.266 11.890 -8.226 1.00 91.88 94 SER A O 1
ATOM 755 N N . ALA A 1 95 ? 7.437 12.959 -6.261 1.00 86.00 95 ALA A N 1
ATOM 756 C CA . ALA A 1 95 ? 8.902 12.975 -6.239 1.00 86.00 95 ALA A CA 1
ATOM 757 C C . ALA A 1 95 ? 9.528 11.578 -6.018 1.00 86.00 95 ALA A C 1
ATOM 759 O O . ALA A 1 95 ? 10.597 11.270 -6.555 1.00 86.00 95 ALA A O 1
ATOM 760 N N . ALA A 1 96 ? 8.853 10.718 -5.251 1.00 89.12 96 ALA A N 1
ATOM 761 C CA . ALA A 1 96 ? 9.329 9.376 -4.905 1.00 89.12 96 ALA A CA 1
ATOM 762 C C . ALA A 1 96 ? 8.772 8.281 -5.835 1.00 89.12 96 ALA A C 1
ATOM 764 O O . ALA A 1 96 ? 9.324 7.189 -5.911 1.00 89.12 96 ALA A O 1
ATOM 765 N N . LEU A 1 97 ? 7.674 8.551 -6.552 1.00 91.75 97 LEU A N 1
ATOM 766 C CA . LEU A 1 97 ? 6.895 7.528 -7.263 1.00 91.75 97 LEU A CA 1
ATOM 767 C C . LEU A 1 97 ? 6.794 7.752 -8.784 1.00 91.75 97 LEU A C 1
ATOM 769 O O . LEU A 1 97 ? 5.745 7.519 -9.397 1.00 91.75 97 LEU A O 1
ATOM 773 N N . SER A 1 98 ? 7.885 8.193 -9.411 1.00 88.12 98 SER A N 1
ATOM 774 C CA . SER A 1 98 ? 7.955 8.340 -10.871 1.00 88.12 98 SER A CA 1
ATOM 775 C C . SER A 1 98 ? 7.837 6.989 -11.597 1.00 88.12 98 SER A C 1
ATOM 777 O O . SER A 1 98 ? 8.070 5.933 -11.010 1.00 88.12 98 SER A O 1
ATOM 779 N N . ASN A 1 99 ? 7.483 7.005 -12.891 1.00 88.31 99 ASN A N 1
ATOM 780 C CA . ASN A 1 99 ? 7.401 5.778 -13.703 1.00 88.31 99 ASN A CA 1
ATOM 781 C C . ASN A 1 99 ? 8.722 4.995 -13.677 1.00 88.31 99 ASN A C 1
ATOM 783 O O . ASN A 1 99 ? 8.719 3.799 -13.400 1.00 88.31 99 ASN A O 1
ATOM 787 N N . ALA A 1 100 ? 9.845 5.699 -13.851 1.00 83.12 100 ALA A N 1
ATOM 788 C CA . ALA A 1 100 ? 11.197 5.147 -13.782 1.00 83.12 100 ALA A CA 1
ATOM 789 C C . ALA A 1 100 ? 11.468 4.384 -12.474 1.00 83.12 100 ALA A C 1
ATOM 791 O O . ALA A 1 100 ? 11.931 3.243 -12.500 1.00 83.12 100 ALA A O 1
ATOM 792 N N . LYS A 1 101 ? 11.122 4.994 -11.332 1.00 85.75 101 LYS A N 1
ATOM 793 C CA . LYS A 1 101 ? 11.328 4.423 -9.992 1.00 85.75 101 LYS A CA 1
ATOM 794 C C . LYS A 1 101 ? 10.402 3.252 -9.671 1.00 85.75 101 LYS A C 1
ATOM 796 O O . LYS A 1 101 ? 10.703 2.466 -8.781 1.00 85.75 101 LYS A O 1
ATOM 801 N N . LEU A 1 102 ? 9.279 3.130 -10.373 1.00 88.94 102 LEU A N 1
ATOM 802 C CA . LEU A 1 102 ? 8.329 2.031 -10.190 1.00 88.94 102 LEU A CA 1
ATOM 803 C C . LEU A 1 102 ? 8.458 0.935 -11.250 1.00 88.94 102 LEU A C 1
ATOM 805 O O . LEU A 1 102 ? 7.802 -0.099 -11.124 1.00 88.94 102 LEU A O 1
ATOM 809 N N . GLY A 1 103 ? 9.280 1.155 -12.280 1.00 86.06 103 GLY A N 1
ATOM 810 C CA 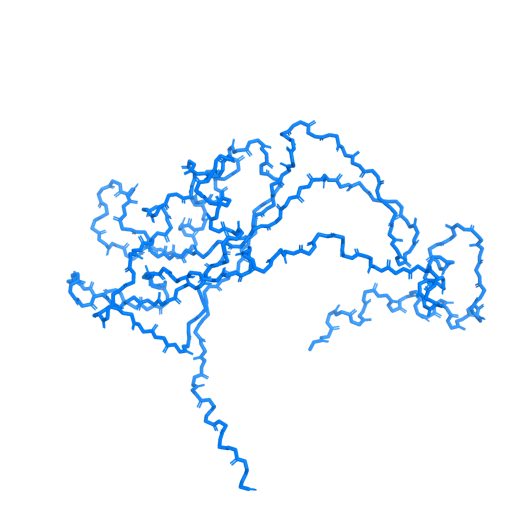. GLY A 1 103 ? 9.409 0.243 -13.414 1.00 86.06 103 GLY A CA 1
ATOM 811 C C . GLY A 1 103 ? 8.158 0.200 -14.293 1.00 86.06 103 GLY A C 1
ATOM 812 O O . GLY A 1 103 ? 7.843 -0.854 -14.839 1.00 86.06 103 GLY A O 1
ATOM 813 N N . TYR A 1 104 ? 7.413 1.308 -14.377 1.00 88.25 104 TYR A N 1
ATOM 814 C CA . TYR A 1 104 ? 6.223 1.401 -15.225 1.00 88.25 104 TYR A CA 1
ATOM 815 C C . TYR A 1 104 ? 6.615 1.721 -16.657 1.00 88.25 104 TYR A C 1
ATOM 817 O O . TYR A 1 104 ? 7.333 2.691 -16.887 1.00 88.25 104 TYR A O 1
ATOM 825 N N . GLU A 1 105 ? 6.032 0.975 -17.584 1.00 83.75 105 GLU A N 1
ATOM 826 C CA . GLU A 1 105 ? 5.914 1.349 -18.989 1.00 83.75 105 GLU A CA 1
ATOM 827 C C . GLU A 1 105 ? 4.448 1.382 -19.411 1.00 83.75 105 GLU A C 1
ATOM 829 O O . GLU A 1 105 ? 3.555 0.874 -18.710 1.00 83.75 105 GLU A O 1
ATOM 834 N N . ASP A 1 106 ? 4.229 1.969 -20.581 1.00 78.75 106 ASP A N 1
ATOM 835 C CA . ASP A 1 106 ? 2.958 1.885 -21.275 1.00 78.75 106 ASP A CA 1
ATOM 836 C C . ASP A 1 106 ? 2.650 0.433 -21.663 1.00 78.75 106 ASP A C 1
ATOM 838 O O . ASP A 1 106 ? 3.531 -0.397 -21.885 1.00 78.75 106 ASP A O 1
ATOM 842 N N . VAL A 1 107 ? 1.360 0.109 -21.671 1.00 73.50 107 VAL A N 1
ATOM 843 C CA . VAL A 1 107 ? 0.877 -1.216 -22.053 1.00 73.50 107 VAL A CA 1
ATOM 844 C C . VAL A 1 107 ? 0.752 -1.275 -23.571 1.00 73.50 107 VAL A C 1
ATOM 846 O O . VAL A 1 107 ? -0.007 -0.496 -24.144 1.00 73.50 107 VAL A O 1
ATOM 849 N N . ASP A 1 108 ? 1.425 -2.239 -24.196 1.00 70.19 108 ASP A N 1
ATOM 850 C CA . ASP A 1 108 ? 1.270 -2.569 -25.613 1.00 70.19 108 ASP A CA 1
ATOM 851 C C . ASP A 1 108 ? 0.887 -4.048 -25.822 1.00 70.19 108 ASP A C 1
ATOM 853 O O . ASP A 1 108 ? 0.957 -4.876 -24.906 1.00 70.19 108 ASP A O 1
ATOM 857 N N . GLU A 1 109 ? 0.435 -4.379 -27.035 1.00 60.62 109 GLU A N 1
ATOM 858 C CA . GLU A 1 109 ? 0.036 -5.744 -27.421 1.00 60.62 109 GLU A CA 1
ATOM 859 C C . GLU A 1 109 ? 1.227 -6.716 -27.500 1.00 60.62 109 GLU A C 1
ATOM 861 O O . GLU A 1 109 ? 1.036 -7.931 -27.525 1.00 60.62 109 GLU A O 1
ATOM 866 N N . THR A 1 110 ? 2.457 -6.199 -27.516 1.00 55.34 110 THR A N 1
ATOM 867 C CA . THR A 1 110 ? 3.683 -6.961 -27.783 1.00 55.34 110 THR A CA 1
ATOM 868 C C . THR A 1 110 ? 4.424 -7.425 -26.530 1.00 55.34 110 THR A C 1
ATOM 870 O O . THR A 1 110 ? 5.236 -8.343 -26.620 1.00 55.34 110 THR A O 1
ATOM 873 N N . THR A 1 111 ? 4.151 -6.843 -25.358 1.00 54.44 111 THR A N 1
ATOM 874 C CA . THR A 1 111 ? 4.961 -7.071 -24.145 1.00 54.44 111 THR A CA 1
ATOM 875 C C . THR A 1 111 ? 4.181 -7.572 -22.931 1.00 54.44 111 THR A C 1
ATOM 877 O O . THR A 1 111 ? 4.803 -7.922 -21.927 1.00 54.44 111 THR A O 1
ATOM 880 N N . MET A 1 112 ? 2.846 -7.640 -22.989 1.00 66.25 112 MET A N 1
ATOM 881 C CA . MET A 1 112 ? 2.006 -7.860 -21.808 1.00 66.25 112 MET A CA 1
ATOM 882 C C . MET A 1 112 ? 1.425 -9.278 -21.711 1.00 66.25 112 MET A C 1
ATOM 884 O O . MET A 1 112 ? 0.576 -9.677 -22.505 1.00 66.25 112 MET A O 1
ATOM 888 N N . GLN A 1 113 ? 1.762 -10.000 -20.639 1.00 68.00 113 GLN A N 1
ATOM 889 C CA . GLN A 1 113 ? 1.003 -11.181 -20.216 1.00 68.00 113 GLN A CA 1
ATOM 890 C C . GLN A 1 113 ? -0.062 -10.820 -19.170 1.00 68.00 113 GLN A C 1
ATOM 892 O O . GLN A 1 113 ? 0.206 -10.135 -18.177 1.00 68.00 113 GLN A O 1
ATOM 897 N N . ALA A 1 114 ? -1.284 -11.320 -19.365 1.00 62.47 114 ALA A N 1
ATOM 898 C CA . ALA A 1 114 ? -2.371 -11.236 -18.394 1.00 62.47 114 ALA A CA 1
ATOM 899 C C . ALA A 1 114 ? -2.737 -12.642 -17.901 1.00 62.47 114 ALA A C 1
ATOM 901 O O . ALA A 1 114 ? -2.894 -13.559 -18.700 1.00 62.47 114 ALA A O 1
ATOM 902 N N . GLY A 1 115 ? -2.916 -12.820 -16.587 1.00 64.94 115 GLY A N 1
ATOM 903 C CA . GLY A 1 115 ? -3.634 -14.000 -16.085 1.00 64.94 115 GLY A CA 1
ATOM 904 C C . GLY A 1 115 ? -3.235 -14.512 -14.709 1.00 64.94 115 GLY A C 1
ATOM 905 O O . GLY A 1 115 ? -4.113 -14.920 -13.957 1.00 64.94 115 GLY A O 1
ATOM 906 N N . ASN A 1 116 ? -1.955 -14.444 -14.330 1.00 77.25 116 ASN A N 1
ATOM 907 C CA . ASN A 1 116 ? -1.456 -15.138 -13.131 1.00 77.25 116 ASN A CA 1
ATOM 908 C C . ASN A 1 116 ? -0.498 -14.308 -12.273 1.00 77.25 116 ASN A C 1
ATOM 910 O O . ASN A 1 116 ? 0.244 -14.868 -11.476 1.00 77.25 116 ASN A O 1
ATOM 914 N N . PHE A 1 117 ? -0.524 -12.986 -12.409 1.00 85.19 117 PHE A N 1
ATOM 915 C CA . PHE A 1 117 ? 0.431 -12.095 -11.764 1.00 85.19 117 PHE A CA 1
ATOM 916 C C . PHE A 1 117 ? -0.249 -11.144 -10.780 1.00 85.19 117 PHE A C 1
ATOM 918 O O . PHE A 1 117 ? -1.213 -10.456 -11.128 1.00 85.19 117 PHE A O 1
ATOM 925 N N . PHE A 1 118 ? 0.265 -11.096 -9.554 1.00 89.31 118 PHE A N 1
ATOM 926 C CA . PHE A 1 118 ? 0.007 -10.026 -8.603 1.00 89.31 118 PHE A CA 1
ATOM 927 C C . PHE A 1 118 ? 1.317 -9.270 -8.369 1.00 89.31 118 PHE A C 1
ATOM 929 O O . PHE A 1 118 ? 2.252 -9.865 -7.828 1.00 89.31 118 PHE A O 1
ATOM 936 N N . PRO A 1 119 ? 1.400 -7.986 -8.761 1.00 90.88 119 PRO A N 1
ATOM 937 C CA . PRO A 1 119 ? 2.621 -7.212 -8.594 1.00 90.88 119 PRO A CA 1
ATOM 938 C C . PRO A 1 119 ? 2.943 -7.004 -7.116 1.00 90.88 119 PRO A C 1
ATOM 940 O O . PRO A 1 119 ? 2.045 -6.990 -6.268 1.00 90.88 119 PRO A O 1
ATOM 943 N N . ALA A 1 120 ? 4.217 -6.747 -6.834 1.00 93.50 120 ALA A N 1
ATOM 944 C CA . ALA A 1 120 ? 4.644 -6.183 -5.564 1.00 93.50 120 ALA A CA 1
ATOM 945 C C . ALA A 1 120 ? 3.913 -4.848 -5.309 1.00 93.50 120 ALA A C 1
ATOM 947 O O . ALA A 1 120 ? 3.803 -4.015 -6.214 1.00 93.50 120 ALA A O 1
ATOM 948 N N . LEU A 1 121 ? 3.394 -4.631 -4.094 1.00 95.44 121 LEU A N 1
ATOM 949 C CA . LEU A 1 121 ? 2.614 -3.434 -3.742 1.00 95.44 121 LEU A CA 1
ATOM 950 C C . LEU A 1 121 ? 3.266 -2.645 -2.606 1.00 95.44 121 LEU A C 1
ATOM 952 O O . LEU A 1 121 ? 3.499 -3.166 -1.514 1.00 95.44 121 LEU A O 1
ATOM 956 N N . LEU A 1 122 ? 3.437 -1.340 -2.813 1.00 95.94 122 LEU A N 1
ATOM 957 C CA . LEU A 1 122 ? 3.643 -0.381 -1.733 1.00 95.94 122 LEU A CA 1
ATOM 958 C C . LEU A 1 122 ? 2.295 0.075 -1.186 1.00 95.94 122 LEU A C 1
ATOM 960 O O . LEU A 1 122 ? 1.462 0.628 -1.905 1.00 95.94 122 LEU A O 1
ATOM 964 N N . ARG A 1 123 ? 2.097 -0.115 0.114 1.00 96.75 123 ARG A N 1
ATOM 965 C CA . ARG A 1 123 ? 0.946 0.386 0.863 1.00 96.75 123 ARG A CA 1
ATOM 966 C C . ARG A 1 123 ? 1.369 1.594 1.680 1.00 96.75 123 ARG A C 1
ATOM 968 O O . ARG A 1 123 ? 2.079 1.457 2.676 1.00 96.75 123 ARG A O 1
ATOM 975 N N . ILE A 1 124 ? 0.917 2.766 1.261 1.00 96.62 124 ILE A N 1
ATOM 976 C CA . ILE A 1 124 ? 1.369 4.052 1.793 1.00 96.62 124 ILE A CA 1
ATOM 977 C C . ILE A 1 124 ? 0.200 4.713 2.509 1.00 96.62 124 ILE A C 1
ATOM 979 O O . ILE A 1 124 ? -0.889 4.806 1.947 1.00 96.62 124 ILE A O 1
ATOM 983 N N . PHE A 1 125 ? 0.418 5.188 3.731 1.00 95.00 125 PHE A N 1
ATOM 984 C CA . PHE A 1 125 ? -0.514 6.077 4.418 1.00 95.00 125 PHE A CA 1
ATOM 985 C C . PHE A 1 125 ? 0.048 7.496 4.434 1.00 95.00 125 PHE A C 1
ATOM 987 O O . PHE A 1 125 ? 1.141 7.726 4.957 1.00 95.00 125 PHE A O 1
ATOM 994 N N . VAL A 1 126 ? -0.717 8.438 3.892 1.00 93.94 126 VAL A N 1
ATOM 995 C CA . VAL A 1 126 ? -0.378 9.860 3.826 1.00 93.94 126 VAL A CA 1
ATOM 996 C C . VAL A 1 126 ? -1.337 10.624 4.722 1.00 93.94 126 VAL A C 1
ATOM 998 O O . VAL A 1 126 ? -2.551 10.528 4.551 1.00 93.94 126 VAL A O 1
ATOM 1001 N N . LYS A 1 127 ? -0.790 11.373 5.674 1.00 93.31 127 LYS A N 1
ATOM 1002 C CA . LYS A 1 127 ? -1.541 12.283 6.539 1.00 93.31 127 LYS A CA 1
ATOM 1003 C C . LYS A 1 127 ? -2.074 13.445 5.703 1.00 93.31 127 LYS A C 1
ATOM 1005 O O . LYS A 1 127 ? -1.369 13.933 4.823 1.00 93.31 127 LYS A O 1
ATOM 1010 N N . ASP A 1 128 ? -3.264 13.941 6.024 1.00 89.69 128 ASP A N 1
ATOM 1011 C CA . ASP A 1 128 ? -3.820 15.117 5.335 1.00 89.69 128 ASP A CA 1
ATOM 1012 C C . ASP A 1 128 ? -2.986 16.389 5.597 1.00 89.69 128 ASP A C 1
ATOM 1014 O O . ASP A 1 128 ? -2.949 17.296 4.769 1.00 89.69 128 ASP A O 1
ATOM 1018 N N . ASN A 1 129 ? -2.269 16.442 6.726 1.00 84.81 129 ASN A N 1
ATOM 1019 C CA . ASN A 1 129 ? -1.337 17.513 7.073 1.00 84.81 129 ASN A CA 1
ATOM 1020 C C . ASN A 1 129 ? -0.036 16.918 7.645 1.00 84.81 129 ASN A C 1
ATOM 1022 O O . ASN A 1 129 ? -0.083 16.029 8.499 1.00 84.81 129 ASN A O 1
ATOM 1026 N N . ALA A 1 130 ? 1.120 17.427 7.201 1.00 83.75 130 ALA A N 1
ATOM 1027 C CA . ALA A 1 130 ? 2.446 17.012 7.675 1.00 83.75 130 ALA A CA 1
ATOM 1028 C C . ALA A 1 130 ? 2.579 17.138 9.202 1.00 83.75 130 ALA A C 1
ATOM 1030 O O . ALA A 1 130 ? 3.065 16.223 9.866 1.00 83.75 130 ALA A O 1
ATOM 1031 N N . ASN A 1 131 ? 2.039 18.229 9.748 1.00 84.06 131 ASN A N 1
ATOM 1032 C CA . ASN A 1 131 ? 2.020 18.537 11.177 1.00 84.06 131 ASN A CA 1
ATOM 1033 C C . ASN A 1 131 ? 0.640 18.277 11.798 1.00 84.06 131 ASN A C 1
ATOM 1035 O O . ASN A 1 131 ? 0.287 18.880 12.810 1.00 84.06 131 ASN A O 1
ATOM 1039 N N . GLY A 1 132 ? -0.176 17.426 11.165 1.00 76.50 132 GLY A N 1
ATOM 1040 C CA . GLY A 1 132 ? -1.542 17.161 11.600 1.00 76.50 132 GLY A CA 1
ATOM 1041 C C . GLY A 1 132 ? -1.596 16.718 13.059 1.00 76.50 132 GLY A C 1
ATOM 1042 O O . GLY A 1 132 ? -0.833 15.849 13.481 1.00 76.50 132 GLY A O 1
ATOM 1043 N N . ALA A 1 133 ? -2.508 17.304 13.830 1.00 83.19 133 ALA A N 1
ATOM 1044 C CA . ALA A 1 133 ? -2.751 16.868 15.195 1.00 83.19 133 ALA A CA 1
ATOM 1045 C C . ALA A 1 133 ? -3.346 15.451 15.206 1.00 83.19 133 ALA A C 1
ATOM 1047 O O . ALA A 1 133 ? -4.090 15.054 14.306 1.00 83.19 133 ALA A O 1
ATOM 1048 N N . LEU A 1 134 ? -3.031 14.690 16.252 1.00 87.56 134 LEU A N 1
ATOM 1049 C CA . LEU A 1 134 ? -3.695 13.417 16.502 1.00 87.56 134 LEU A CA 1
ATOM 1050 C C . LEU A 1 134 ? -5.160 13.679 16.857 1.00 87.56 134 LEU A C 1
ATOM 1052 O O . LEU A 1 134 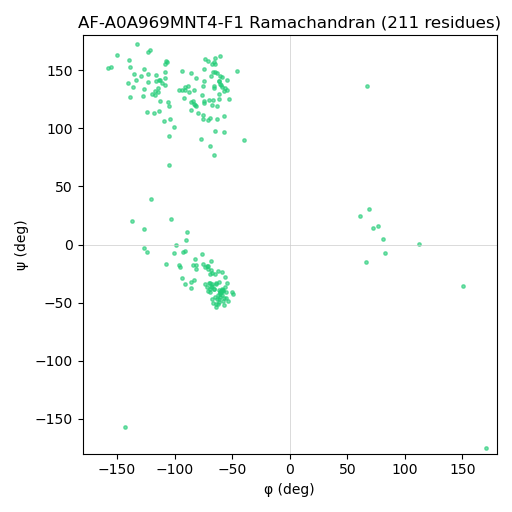? -5.449 14.384 17.824 1.00 87.56 134 LEU A O 1
ATOM 1056 N N . THR A 1 135 ? -6.074 13.060 16.118 1.00 87.06 135 THR A N 1
ATOM 1057 C CA . THR A 1 135 ? -7.492 13.032 16.462 1.00 87.06 135 THR A CA 1
ATOM 1058 C C . THR A 1 135 ? -7.765 11.838 17.369 1.00 87.06 135 THR A C 1
ATOM 1060 O O . THR A 1 135 ? -7.259 10.729 17.166 1.00 87.06 135 THR A O 1
ATOM 1063 N N . THR A 1 136 ? -8.553 12.062 18.419 1.00 90.31 136 THR A N 1
ATOM 1064 C CA . THR A 1 136 ? -9.036 10.979 19.279 1.00 90.31 136 THR A CA 1
ATOM 1065 C C . THR A 1 136 ? -10.307 10.412 18.662 1.00 90.31 136 THR A C 1
ATOM 1067 O O . THR A 1 136 ? -11.317 11.106 18.575 1.00 90.31 136 THR A O 1
ATOM 1070 N N . LYS A 1 137 ? -10.270 9.144 18.250 1.00 87.00 137 LYS A N 1
ATOM 1071 C CA . LYS A 1 137 ? -11.444 8.394 17.787 1.00 87.00 137 LYS A CA 1
ATOM 1072 C C . LYS A 1 137 ? -11.832 7.349 18.821 1.00 87.00 137 LYS A C 1
ATOM 1074 O O . LYS A 1 137 ? -10.979 6.807 19.519 1.00 87.00 137 LYS A O 1
ATOM 1079 N N . LEU A 1 138 ? -13.121 7.050 18.914 1.00 88.38 138 LEU A N 1
ATOM 1080 C CA . LEU A 1 138 ? -13.630 5.972 19.759 1.00 88.38 138 LEU A CA 1
ATOM 1081 C C . LEU A 1 138 ? -13.806 4.714 18.910 1.00 88.38 138 LEU A C 1
ATOM 1083 O O . LEU A 1 138 ? -14.372 4.752 17.819 1.00 88.38 138 LEU A O 1
ATOM 1087 N N . SER A 1 139 ? -13.322 3.579 19.409 1.00 87.31 139 SER A N 1
ATOM 1088 C CA . SER A 1 139 ? -13.563 2.284 18.774 1.00 87.31 139 SER A CA 1
ATOM 1089 C C . SER A 1 139 ? -15.057 1.969 18.785 1.00 87.31 139 SER A C 1
ATOM 1091 O O . SER A 1 139 ? -15.636 1.795 19.855 1.00 87.31 139 SER A O 1
ATOM 1093 N N . ALA A 1 140 ? -15.664 1.802 17.607 1.00 86.50 140 ALA A N 1
ATOM 1094 C CA . ALA A 1 140 ? -17.067 1.394 17.492 1.00 86.50 140 ALA A CA 1
ATOM 1095 C C . ALA A 1 140 ? -17.360 0.042 18.172 1.00 86.50 140 ALA A C 1
ATOM 1097 O O . ALA A 1 140 ? -18.500 -0.214 18.548 1.00 86.50 140 ALA A O 1
ATOM 1098 N N . VAL A 1 141 ? -16.333 -0.806 18.336 1.00 88.12 141 VAL A N 1
ATOM 1099 C CA . VAL A 1 141 ? -16.444 -2.151 18.921 1.00 88.12 141 VAL A CA 1
ATOM 1100 C C . VAL A 1 141 ? -16.225 -2.149 20.431 1.00 88.12 141 VAL A C 1
ATOM 1102 O O . VAL A 1 141 ? -16.798 -2.971 21.124 1.00 88.12 141 VAL A O 1
ATOM 1105 N N . THR A 1 142 ? -15.362 -1.284 20.966 1.00 86.69 142 THR A N 1
ATOM 1106 C CA . THR A 1 142 ? -14.950 -1.369 22.383 1.00 86.69 142 THR A CA 1
ATOM 1107 C C . THR A 1 142 ? -15.139 -0.079 23.166 1.00 86.69 142 THR A C 1
ATOM 1109 O O . THR A 1 142 ? -14.740 -0.037 24.323 1.00 86.69 142 THR A O 1
ATOM 1112 N N . GLY A 1 143 ? -15.588 1.012 22.544 1.00 84.00 143 GLY A N 1
ATOM 1113 C CA . GLY A 1 143 ? -15.689 2.344 23.158 1.00 84.00 143 GLY A CA 1
ATOM 1114 C C . GLY A 1 143 ? -14.349 3.002 23.518 1.00 84.00 143 GLY A C 1
ATOM 1115 O O . GLY A 1 143 ? -14.292 4.201 23.735 1.00 84.00 143 GLY A O 1
ATOM 1116 N N . LYS A 1 144 ? -13.244 2.248 23.552 1.00 85.94 144 LYS A N 1
ATOM 1117 C CA . LYS A 1 144 ? -11.910 2.764 23.883 1.00 85.94 144 LYS A CA 1
ATOM 1118 C C . LYS A 1 144 ? -11.442 3.829 22.883 1.00 85.94 144 LYS A C 1
ATOM 1120 O O . LYS A 1 144 ? -11.424 3.575 21.675 1.00 85.94 144 LYS A O 1
ATOM 1125 N N . GLY A 1 145 ? -11.003 4.971 23.412 1.00 88.69 145 GLY A N 1
ATOM 1126 C CA . GLY A 1 145 ? -10.332 6.021 22.654 1.00 88.69 145 GLY A CA 1
ATOM 1127 C C . GLY A 1 145 ? -8.978 5.563 22.110 1.00 88.69 145 GLY A C 1
ATOM 1128 O O . GLY A 1 145 ? -8.196 4.922 22.815 1.00 88.69 145 GLY A O 1
ATOM 1129 N N . TYR A 1 146 ? -8.698 5.892 20.856 1.00 87.12 146 TYR A N 1
ATOM 1130 C CA . TYR A 1 146 ? -7.402 5.713 20.216 1.00 87.12 146 TYR A CA 1
ATOM 1131 C C . TYR A 1 146 ? -7.042 6.973 19.433 1.00 87.12 146 TYR A C 1
ATOM 1133 O O . TYR A 1 146 ? -7.911 7.667 18.908 1.00 87.12 146 TYR A O 1
ATOM 1141 N N . LYS A 1 147 ? -5.747 7.281 19.383 1.00 89.69 147 LYS A N 1
ATOM 1142 C CA . LYS A 1 147 ? -5.226 8.427 18.641 1.00 89.69 147 LYS A CA 1
ATOM 1143 C C . LYS A 1 147 ? -4.865 7.986 17.227 1.00 89.69 147 LYS A C 1
ATOM 1145 O O . LYS A 1 147 ? -4.211 6.959 17.058 1.00 89.69 147 LYS A O 1
ATOM 1150 N N . THR A 1 148 ? -5.287 8.749 16.229 1.00 88.00 148 THR A N 1
ATOM 1151 C CA . THR A 1 148 ? -4.941 8.523 14.823 1.00 88.00 148 THR A CA 1
ATOM 1152 C C . THR A 1 148 ? -4.659 9.851 14.139 1.00 88.00 148 THR A C 1
ATOM 1154 O O . THR A 1 148 ? -5.103 10.896 14.600 1.00 88.00 148 THR A O 1
ATOM 1157 N N . TYR A 1 149 ? -3.929 9.813 13.032 1.00 89.44 149 TYR A N 1
ATOM 1158 C CA . TYR A 1 149 ? -3.919 10.927 12.089 1.00 89.44 149 TYR A CA 1
ATOM 1159 C C . TYR A 1 149 ? -5.093 10.772 11.120 1.00 89.44 149 TYR A C 1
ATOM 1161 O O . TYR A 1 149 ? -5.464 9.642 10.781 1.00 89.44 149 TYR A O 1
ATOM 1169 N N . GLU A 1 150 ? -5.658 11.891 10.670 1.00 88.06 150 GLU A N 1
ATOM 1170 C CA . GLU A 1 150 ? -6.483 11.896 9.461 1.00 88.06 150 GLU A CA 1
ATOM 1171 C C . GLU A 1 150 ? -5.577 11.786 8.236 1.00 88.06 150 GLU A C 1
ATOM 1173 O O . GLU A 1 150 ? -4.467 12.331 8.203 1.00 88.06 150 GLU A O 1
ATOM 1178 N N . GLY A 1 151 ? -6.024 11.022 7.250 1.00 89.38 151 GLY A N 1
ATOM 1179 C CA . GLY A 1 151 ? -5.233 10.748 6.069 1.00 89.38 151 GLY A CA 1
ATOM 1180 C C . GLY A 1 151 ? -5.838 9.676 5.184 1.00 89.38 151 GLY A C 1
ATOM 1181 O O . GLY A 1 151 ? -6.934 9.158 5.415 1.00 89.38 151 GLY A O 1
ATOM 1182 N N . LYS A 1 152 ? -5.080 9.333 4.150 1.00 91.38 152 LYS A N 1
ATOM 1183 C CA . LYS A 1 152 ? -5.497 8.461 3.057 1.00 91.38 152 LYS A CA 1
ATOM 1184 C C . LYS A 1 152 ? -4.477 7.357 2.840 1.00 91.38 152 LYS A C 1
ATOM 1186 O O . LYS A 1 152 ? -3.274 7.562 2.993 1.00 91.38 152 LYS A O 1
ATOM 1191 N N . SER A 1 153 ? -4.971 6.181 2.471 1.00 93.19 153 SER A N 1
ATOM 1192 C CA . SER A 1 153 ? -4.139 5.026 2.145 1.00 93.19 153 SER A CA 1
ATOM 1193 C C . SER A 1 153 ? -4.164 4.744 0.651 1.00 93.19 153 SER A C 1
ATOM 1195 O O . SER A 1 153 ? -5.227 4.746 0.033 1.00 93.19 153 SER A O 1
ATOM 1197 N N . TYR A 1 154 ? -2.999 4.437 0.095 1.00 95.38 154 TYR A N 1
ATOM 1198 C CA . TYR A 1 154 ? -2.812 4.127 -1.317 1.00 95.38 154 TYR A CA 1
ATOM 1199 C C . TYR A 1 154 ? -2.106 2.785 -1.474 1.00 95.38 154 TYR A C 1
ATOM 1201 O O . TYR A 1 154 ? -1.334 2.371 -0.607 1.00 95.38 154 TYR A O 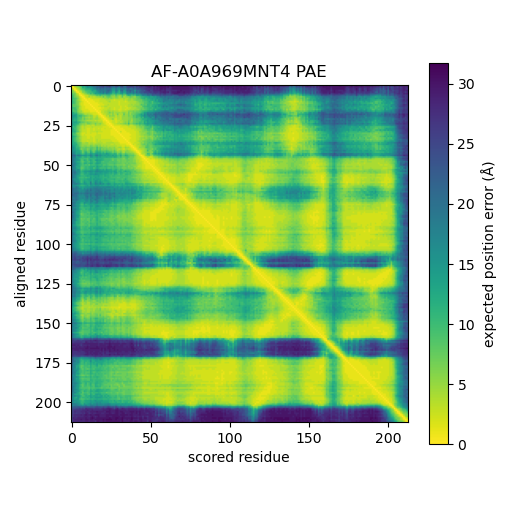1
ATOM 1209 N N . SER A 1 155 ? -2.379 2.100 -2.580 1.00 95.25 155 SER A N 1
ATOM 1210 C CA . SER A 1 155 ? -1.684 0.872 -2.967 1.00 95.25 155 SER A CA 1
ATOM 1211 C C . SER A 1 155 ? -1.109 1.067 -4.361 1.00 95.25 155 SER A C 1
ATOM 1213 O O . SER A 1 155 ? -1.862 1.266 -5.314 1.00 95.25 155 SER A O 1
ATOM 1215 N N . ILE A 1 156 ? 0.218 1.070 -4.451 1.00 96.12 156 ILE A N 1
ATOM 1216 C CA . ILE A 1 156 ? 0.970 1.402 -5.660 1.00 96.12 156 ILE A CA 1
ATOM 1217 C C . ILE A 1 156 ? 1.774 0.167 -6.069 1.00 96.12 156 ILE A C 1
ATOM 1219 O O . ILE A 1 156 ? 2.660 -0.229 -5.309 1.00 96.12 156 ILE A O 1
ATOM 1223 N N . PRO A 1 157 ? 1.473 -0.469 -7.215 1.00 94.56 157 PRO A N 1
ATOM 1224 C CA . PRO A 1 157 ? 2.305 -1.550 -7.713 1.00 94.56 157 PRO A CA 1
ATOM 1225 C C . PRO A 1 157 ? 3.674 -1.038 -8.141 1.00 94.56 157 PRO A C 1
ATOM 1227 O O . PRO A 1 157 ? 3.811 0.131 -8.494 1.00 94.56 157 PRO A O 1
ATOM 1230 N N . PHE A 1 158 ? 4.673 -1.9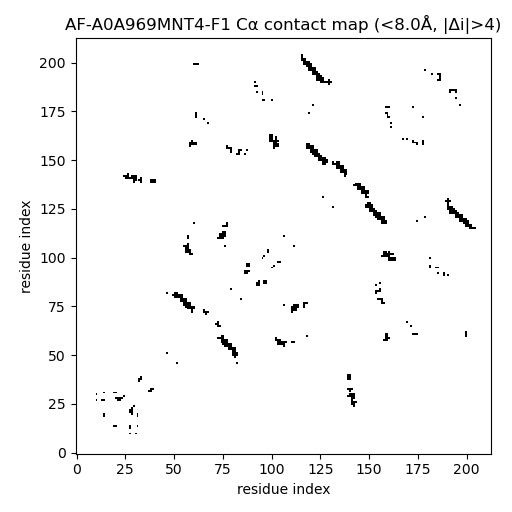06 -8.125 1.00 92.62 158 PHE A N 1
ATOM 1231 C CA . PHE A 1 158 ? 5.997 -1.633 -8.674 1.00 92.62 158 PHE A CA 1
ATOM 1232 C C . PHE A 1 158 ? 6.634 -2.933 -9.166 1.00 92.62 158 PHE A C 1
ATOM 1234 O O . PHE A 1 158 ? 6.203 -4.023 -8.788 1.00 92.62 158 PHE A O 1
ATOM 1241 N N . GLY A 1 159 ? 7.663 -2.812 -9.997 1.00 89.69 159 GLY A N 1
ATOM 1242 C CA . GLY A 1 159 ? 8.521 -3.933 -10.371 1.00 89.69 159 GLY A CA 1
ATOM 1243 C C . GLY A 1 159 ? 9.968 -3.519 -10.514 1.00 89.69 159 GLY A C 1
ATOM 1244 O O . GLY A 1 159 ? 10.404 -2.522 -9.930 1.00 89.69 159 GLY A O 1
ATOM 1245 N N . ARG A 1 160 ? 10.721 -4.301 -11.288 1.00 85.12 160 ARG A N 1
ATOM 1246 C CA . ARG A 1 160 ? 12.129 -4.015 -11.562 1.00 85.12 160 ARG A CA 1
ATOM 1247 C C . ARG A 1 160 ? 12.241 -2.664 -12.271 1.00 85.12 160 ARG A C 1
ATOM 1249 O O . ARG A 1 160 ? 11.605 -2.432 -13.298 1.00 85.12 160 ARG A O 1
ATOM 1256 N N . THR A 1 161 ? 13.049 -1.771 -11.711 1.00 70.56 161 THR A N 1
ATOM 1257 C CA . THR A 1 161 ? 13.317 -0.458 -12.298 1.00 70.56 161 THR A CA 1
ATOM 1258 C C . THR A 1 161 ? 14.377 -0.575 -13.382 1.00 70.56 161 THR A C 1
ATOM 1260 O O . THR A 1 161 ? 15.322 -1.353 -13.262 1.00 70.56 161 THR A O 1
ATOM 1263 N N . ILE A 1 162 ? 14.220 0.210 -14.446 1.00 55.97 162 ILE A N 1
ATOM 1264 C CA . ILE A 1 162 ? 15.178 0.269 -15.562 1.00 55.97 162 ILE A CA 1
ATOM 1265 C C . ILE A 1 162 ? 15.958 1.597 -15.533 1.00 55.97 162 ILE A C 1
ATOM 1267 O O . ILE A 1 162 ? 17.042 1.695 -16.094 1.00 55.97 162 ILE A O 1
ATOM 1271 N N . ALA A 1 163 ? 15.472 2.605 -14.798 1.00 48.59 163 ALA A N 1
ATOM 1272 C CA . ALA A 1 163 ? 16.071 3.935 -14.743 1.00 48.59 163 ALA A CA 1
ATOM 1273 C C . ALA A 1 163 ? 16.360 4.382 -13.298 1.00 48.59 163 ALA A C 1
ATOM 1275 O O . ALA A 1 163 ? 15.510 4.262 -12.416 1.00 48.59 163 ALA A O 1
ATOM 1276 N N . GLY A 1 164 ? 17.562 4.928 -13.071 1.00 41.53 164 GLY A N 1
ATOM 1277 C CA . GLY A 1 164 ? 17.957 5.571 -11.807 1.00 41.53 164 GLY A CA 1
ATOM 1278 C C . GLY A 1 164 ? 19.028 4.856 -10.975 1.00 41.53 164 GLY A C 1
ATOM 1279 O O . GLY A 1 164 ? 19.417 5.373 -9.933 1.00 41.53 164 GLY A O 1
ATOM 1280 N N . LEU A 1 165 ? 19.549 3.711 -11.421 1.00 45.56 165 LEU A N 1
ATOM 1281 C CA . LEU A 1 165 ? 20.761 3.117 -10.852 1.00 45.56 165 LEU A CA 1
ATOM 1282 C C . LEU A 1 165 ? 21.923 3.448 -11.790 1.00 45.56 165 LEU A C 1
ATOM 1284 O O . LEU A 1 165 ? 22.050 2.850 -12.857 1.00 45.56 165 LEU A O 1
ATOM 1288 N N . ALA A 1 166 ? 22.735 4.445 -11.436 1.00 36.50 166 ALA A N 1
ATOM 1289 C CA . ALA A 1 166 ? 23.938 4.767 -12.198 1.00 36.50 166 ALA A CA 1
ATOM 1290 C C . ALA A 1 166 ? 24.790 3.490 -12.358 1.00 36.50 166 ALA A C 1
ATOM 1292 O O . ALA A 1 166 ? 25.104 2.833 -11.367 1.00 36.50 166 ALA A O 1
ATOM 1293 N N . ASN A 1 167 ? 25.123 3.131 -13.603 1.00 42.25 167 ASN A N 1
ATOM 1294 C CA . ASN A 1 167 ? 25.844 1.911 -14.005 1.00 42.25 167 ASN A CA 1
ATOM 1295 C C . ASN A 1 167 ? 25.075 0.578 -13.922 1.00 42.25 167 ASN A C 1
ATOM 1297 O O . ASN A 1 167 ? 25.689 -0.484 -14.043 1.00 42.25 167 ASN A O 1
ATOM 1301 N N . ALA A 1 168 ? 23.747 0.589 -13.784 1.00 43.50 168 ALA A N 1
ATOM 1302 C CA . ALA A 1 168 ? 22.968 -0.626 -13.980 1.00 43.50 168 ALA A CA 1
ATOM 1303 C C . ALA A 1 168 ? 22.819 -0.931 -15.483 1.00 43.50 168 ALA A C 1
ATOM 1305 O O . ALA A 1 168 ? 21.821 -0.592 -16.114 1.00 43.50 168 ALA A O 1
ATOM 1306 N N . ASN A 1 169 ? 23.754 -1.720 -16.026 1.00 47.12 169 ASN A N 1
ATOM 1307 C CA . ASN A 1 169 ? 23.312 -2.853 -16.852 1.00 47.12 169 ASN A CA 1
ATOM 1308 C C . ASN A 1 169 ? 22.175 -3.544 -16.085 1.00 47.12 169 ASN A C 1
ATOM 1310 O O . ASN A 1 169 ? 22.197 -3.480 -14.859 1.00 47.12 169 ASN A O 1
ATOM 1314 N N . ILE A 1 170 ? 21.181 -4.165 -16.727 1.00 51.50 170 ILE A N 1
ATOM 1315 C CA . ILE A 1 170 ? 20.080 -4.823 -15.997 1.00 51.50 170 ILE A CA 1
ATOM 1316 C C . ILE A 1 170 ? 20.621 -6.018 -15.200 1.00 51.50 170 ILE A C 1
ATOM 1318 O O . ILE A 1 170 ? 20.524 -7.175 -15.583 1.00 51.50 170 ILE A O 1
ATOM 1322 N N . VAL A 1 171 ? 21.252 -5.710 -14.079 1.00 50.53 171 VAL A N 1
ATOM 1323 C CA . VAL A 1 171 ? 21.688 -6.601 -13.036 1.00 50.53 171 VAL A CA 1
ATOM 1324 C C . VAL A 1 171 ? 20.429 -6.795 -12.232 1.00 50.53 171 VAL A C 1
ATOM 1326 O O . VAL A 1 171 ? 19.846 -5.817 -11.774 1.00 50.53 171 VAL A O 1
ATOM 1329 N N . SER A 1 172 ? 19.984 -8.040 -12.128 1.00 58.59 172 SER A N 1
ATOM 1330 C CA . SER A 1 172 ? 18.825 -8.474 -11.357 1.00 58.59 172 SER A CA 1
ATOM 1331 C C . SER A 1 172 ? 18.717 -7.754 -10.010 1.00 58.59 172 SER A C 1
ATOM 1333 O O . SER A 1 172 ? 19.263 -8.200 -9.002 1.00 58.59 172 SER A O 1
ATOM 1335 N N . VAL A 1 173 ? 18.015 -6.619 -9.989 1.00 74.50 173 VAL A N 1
ATOM 1336 C CA . VAL A 1 173 ? 17.760 -5.880 -8.759 1.00 74.50 173 VAL A CA 1
ATOM 1337 C C . VAL A 1 173 ? 16.706 -6.665 -8.007 1.00 74.50 173 VAL A C 1
ATOM 1339 O O . VAL A 1 173 ? 15.619 -6.923 -8.527 1.00 74.50 173 VAL A O 1
ATOM 1342 N N . SER A 1 174 ? 17.042 -7.067 -6.785 1.00 83.88 174 SER A N 1
ATOM 1343 C CA . SER A 1 174 ? 16.096 -7.791 -5.949 1.00 83.88 174 SER A CA 1
ATOM 1344 C C . SER A 1 174 ? 14.894 -6.913 -5.598 1.00 83.88 174 SER A C 1
ATOM 1346 O O . SER A 1 174 ? 15.017 -5.697 -5.413 1.00 83.88 174 SER A O 1
ATOM 1348 N N . GLU A 1 175 ? 13.743 -7.557 -5.436 1.00 89.00 175 GLU A N 1
ATOM 1349 C CA . GLU A 1 175 ? 12.513 -6.951 -4.919 1.00 89.00 175 GLU A CA 1
ATOM 1350 C C . GLU A 1 175 ? 12.766 -6.160 -3.624 1.00 89.00 175 GLU A C 1
ATOM 1352 O O . GLU A 1 175 ? 12.323 -5.022 -3.462 1.00 89.00 175 GLU A O 1
ATOM 1357 N N . GLU A 1 176 ? 13.569 -6.737 -2.727 1.00 88.38 176 GLU A N 1
ATOM 1358 C CA . GLU A 1 176 ? 13.966 -6.150 -1.449 1.00 88.38 176 GLU A CA 1
ATOM 1359 C C . GLU A 1 176 ? 14.720 -4.823 -1.621 1.00 88.38 176 GLU A C 1
ATOM 1361 O O . GLU A 1 176 ? 14.482 -3.874 -0.869 1.00 88.38 176 GLU A O 1
ATOM 1366 N N . THR A 1 177 ? 15.615 -4.740 -2.609 1.00 87.31 177 THR A N 1
ATOM 1367 C CA . THR A 1 177 ? 16.397 -3.531 -2.899 1.00 87.31 177 THR A CA 1
ATOM 1368 C C . THR A 1 177 ? 15.492 -2.407 -3.392 1.00 87.31 177 THR A C 1
ATOM 1370 O O . THR A 1 177 ? 15.529 -1.308 -2.836 1.00 87.31 177 THR A O 1
ATOM 1373 N N . VAL A 1 178 ? 14.632 -2.682 -4.381 1.00 88.12 178 VAL A N 1
ATOM 1374 C CA . VAL A 1 178 ? 13.689 -1.679 -4.910 1.00 88.12 178 VAL A CA 1
ATOM 1375 C C . VAL A 1 178 ? 12.746 -1.207 -3.805 1.00 88.12 178 VAL A C 1
ATOM 1377 O O . VAL A 1 178 ? 12.580 -0.004 -3.593 1.00 88.12 178 VAL A O 1
ATOM 1380 N N . ARG A 1 179 ? 12.203 -2.146 -3.018 1.00 91.06 179 ARG A N 1
ATOM 1381 C CA . ARG A 1 179 ? 11.339 -1.837 -1.875 1.00 91.06 179 ARG A CA 1
ATOM 1382 C C . ARG A 1 179 ? 12.033 -0.927 -0.863 1.00 91.06 179 ARG A C 1
ATOM 1384 O O . ARG A 1 179 ? 11.412 0.024 -0.386 1.00 91.06 179 ARG A O 1
ATOM 1391 N N . LYS A 1 180 ? 13.287 -1.217 -0.493 1.00 90.00 180 LYS A N 1
ATOM 1392 C CA . LYS A 1 180 ? 14.054 -0.406 0.470 1.00 90.00 180 LYS A CA 1
ATOM 1393 C C . LYS A 1 180 ? 14.259 1.016 -0.036 1.00 90.00 180 LYS A C 1
ATOM 1395 O O . LYS A 1 180 ? 13.982 1.943 0.722 1.00 90.00 180 LYS A O 1
ATOM 1400 N N . ASN A 1 181 ? 14.662 1.179 -1.294 1.00 89.94 181 ASN A N 1
ATOM 1401 C CA . ASN A 1 181 ? 14.908 2.495 -1.883 1.00 89.94 181 ASN A CA 1
ATOM 1402 C C . ASN A 1 181 ? 13.627 3.336 -1.910 1.00 89.94 181 ASN A C 1
ATOM 1404 O O . ASN A 1 181 ? 13.599 4.421 -1.334 1.00 89.94 181 ASN A O 1
ATOM 1408 N N . LEU A 1 182 ? 12.533 2.786 -2.448 1.00 91.81 182 LEU A N 1
ATOM 1409 C CA . LEU A 1 182 ? 11.236 3.471 -2.476 1.00 91.81 182 LEU A CA 1
ATOM 1410 C C . LEU A 1 182 ? 10.734 3.810 -1.068 1.00 91.81 182 LEU A C 1
ATOM 1412 O O . LEU A 1 182 ? 10.213 4.895 -0.831 1.00 91.81 182 LEU A O 1
ATOM 1416 N N . THR A 1 183 ? 10.910 2.897 -0.109 1.00 93.62 183 THR A N 1
ATOM 1417 C CA . THR A 1 183 ? 10.520 3.143 1.287 1.00 93.62 183 THR A CA 1
ATOM 1418 C C . THR A 1 183 ? 11.351 4.254 1.923 1.00 93.62 183 THR A C 1
ATOM 1420 O O . THR A 1 183 ? 10.804 5.021 2.713 1.00 93.62 183 THR A O 1
ATOM 1423 N N . SER A 1 184 ? 12.648 4.332 1.616 1.00 92.62 184 SER A N 1
ATOM 1424 C CA . SER A 1 184 ? 13.533 5.382 2.128 1.00 92.62 184 SER A CA 1
ATOM 1425 C C . SER A 1 184 ? 13.092 6.748 1.616 1.00 92.62 184 SER A C 1
ATOM 1427 O O . SER A 1 184 ? 12.775 7.616 2.422 1.00 92.62 184 SER A O 1
ATOM 1429 N N . GLU A 1 185 ? 12.950 6.897 0.299 1.00 92.69 185 GLU A N 1
ATOM 1430 C CA . GLU A 1 185 ? 12.523 8.157 -0.321 1.00 92.69 185 GLU A CA 1
ATOM 1431 C C . GLU A 1 185 ? 11.128 8.592 0.148 1.00 92.69 185 GLU A C 1
ATOM 1433 O O . GLU A 1 185 ? 10.889 9.757 0.453 1.00 92.69 185 GLU A O 1
ATOM 1438 N N . LEU A 1 186 ? 10.186 7.650 0.272 1.00 94.88 186 LEU A N 1
ATOM 1439 C CA . LEU A 1 186 ? 8.851 7.957 0.784 1.00 94.88 186 LEU A CA 1
ATOM 1440 C C . LEU A 1 186 ? 8.875 8.439 2.236 1.00 94.88 186 LEU A C 1
ATOM 1442 O O . LEU A 1 186 ? 8.030 9.242 2.617 1.00 94.88 186 LEU A O 1
ATOM 1446 N N . LYS A 1 187 ? 9.802 7.947 3.060 1.00 93.69 187 LYS A N 1
ATOM 1447 C CA . LYS A 1 187 ? 9.917 8.357 4.467 1.00 93.69 187 LYS A CA 1
ATOM 1448 C C . LYS A 1 187 ? 10.545 9.738 4.644 1.00 93.69 187 LYS A C 1
ATOM 1450 O O . LYS A 1 187 ? 10.372 10.320 5.710 1.00 93.69 187 LYS A O 1
ATOM 1455 N N . GLU A 1 188 ? 11.216 10.270 3.628 1.00 93.94 188 GLU A N 1
ATOM 1456 C CA . GLU A 1 188 ? 11.691 11.660 3.621 1.00 93.94 188 GLU A CA 1
ATOM 1457 C C . GLU A 1 188 ? 10.530 12.658 3.460 1.00 93.94 188 GLU A C 1
ATOM 1459 O O . GLU A 1 188 ? 10.642 13.827 3.826 1.00 93.94 188 GLU A O 1
ATOM 1464 N N . ILE A 1 189 ? 9.371 12.195 2.978 1.00 93.94 189 ILE A N 1
ATOM 1465 C CA . ILE A 1 189 ? 8.164 13.009 2.849 1.00 93.94 189 ILE A CA 1
ATOM 1466 C C . ILE A 1 189 ? 7.472 13.125 4.212 1.00 93.94 189 ILE A C 1
ATOM 1468 O O . ILE A 1 189 ? 6.885 12.166 4.713 1.00 93.94 189 ILE A O 1
ATOM 1472 N N . ALA A 1 190 ? 7.438 14.334 4.777 1.00 92.00 190 ALA A N 1
ATOM 1473 C CA . ALA A 1 190 ? 6.878 14.602 6.108 1.00 92.00 190 ALA A CA 1
ATOM 1474 C C . ALA A 1 190 ? 5.419 14.123 6.301 1.00 92.00 190 ALA A C 1
ATOM 1476 O O . ALA A 1 190 ? 5.021 13.710 7.395 1.00 92.00 190 ALA A O 1
ATOM 1477 N N . GLN A 1 191 ? 4.603 14.161 5.241 1.00 93.75 191 GLN A N 1
ATOM 1478 C CA . GLN A 1 191 ? 3.213 13.696 5.267 1.00 93.75 191 GLN A CA 1
ATOM 1479 C C . GLN A 1 191 ? 3.076 12.167 5.305 1.00 93.75 191 GLN A C 1
ATOM 1481 O O . GLN A 1 191 ? 2.009 11.669 5.669 1.00 93.75 191 GLN A O 1
ATOM 1486 N N . VAL A 1 192 ? 4.096 11.395 4.927 1.00 94.56 192 VAL A N 1
ATOM 1487 C CA . VAL A 1 192 ? 4.004 9.931 4.907 1.00 94.56 192 VAL A CA 1
ATOM 1488 C C . VAL A 1 192 ? 4.080 9.406 6.338 1.00 94.56 192 VAL A C 1
ATOM 1490 O O . VAL A 1 192 ? 5.098 9.487 7.017 1.00 94.56 192 VAL A O 1
ATOM 1493 N N . GLY A 1 193 ? 2.963 8.866 6.828 1.00 91.31 193 GLY A N 1
ATOM 1494 C CA . GLY A 1 193 ? 2.870 8.328 8.184 1.00 91.31 193 GLY A CA 1
ATOM 1495 C C . GLY A 1 193 ? 3.337 6.880 8.290 1.00 91.31 193 GLY A C 1
ATOM 1496 O O . GLY A 1 193 ? 3.862 6.477 9.324 1.00 91.31 193 GLY A O 1
ATOM 1497 N N . SER A 1 194 ? 3.138 6.083 7.239 1.00 93.12 194 SER A N 1
ATOM 1498 C CA . SER A 1 194 ? 3.675 4.723 7.180 1.00 93.12 194 SER A CA 1
ATOM 1499 C C . SER A 1 194 ? 3.792 4.225 5.747 1.00 93.12 194 SER A C 1
ATOM 1501 O O . SER A 1 194 ? 3.016 4.611 4.871 1.00 93.12 194 SER A O 1
ATOM 1503 N N . VAL A 1 195 ? 4.753 3.328 5.545 1.00 96.06 195 VAL A N 1
ATOM 1504 C CA . VAL A 1 195 ? 4.939 2.564 4.314 1.00 96.06 195 VAL A CA 1
ATOM 1505 C C . VAL A 1 195 ? 5.008 1.098 4.716 1.00 96.06 195 VAL A C 1
ATOM 1507 O O . VAL A 1 195 ? 5.754 0.726 5.622 1.00 96.06 195 VAL A O 1
ATOM 1510 N N . SER A 1 196 ? 4.194 0.279 4.071 1.00 95.38 196 SER A N 1
ATOM 1511 C CA . SER A 1 196 ? 4.166 -1.171 4.226 1.00 95.38 196 SER A CA 1
ATOM 1512 C C . SER A 1 196 ? 4.146 -1.830 2.855 1.00 95.38 196 SER A C 1
ATOM 1514 O O . SER A 1 196 ? 4.071 -1.152 1.829 1.00 95.38 196 SER A O 1
ATOM 1516 N N . TYR A 1 197 ? 4.269 -3.149 2.843 1.00 93.81 197 TYR A N 1
ATOM 1517 C CA . TYR A 1 197 ? 4.644 -3.888 1.656 1.00 93.81 197 TYR A CA 1
ATOM 1518 C C . TYR A 1 197 ? 3.861 -5.190 1.523 1.00 93.81 197 TYR A C 1
ATOM 1520 O O . TYR A 1 197 ? 3.706 -5.894 2.523 1.00 93.81 197 TYR A O 1
ATOM 1528 N N . ASP A 1 198 ? 3.434 -5.516 0.301 1.00 93.88 198 ASP A N 1
ATOM 1529 C CA . ASP A 1 198 ? 3.033 -6.873 -0.072 1.00 93.88 198 ASP A CA 1
ATOM 1530 C C . ASP A 1 198 ? 3.953 -7.421 -1.174 1.00 93.88 198 ASP A C 1
ATOM 1532 O O . ASP A 1 198 ? 4.154 -6.717 -2.170 1.00 93.88 198 ASP A O 1
ATOM 1536 N N . PRO A 1 199 ? 4.460 -8.660 -1.024 1.00 93.19 199 PRO A N 1
ATOM 1537 C CA . PRO A 1 199 ? 5.312 -9.306 -2.013 1.00 93.19 199 PRO A CA 1
ATOM 1538 C C . PRO A 1 199 ? 4.604 -9.577 -3.333 1.00 93.19 199 PRO A C 1
ATOM 1540 O O . PRO A 1 199 ? 3.381 -9.747 -3.373 1.00 93.19 199 PRO A O 1
ATOM 1543 N N . GLU A 1 200 ? 5.398 -9.665 -4.397 1.00 91.62 200 GLU A N 1
ATOM 1544 C CA . GLU A 1 200 ? 4.946 -10.191 -5.677 1.00 91.62 200 GLU A CA 1
ATOM 1545 C C . GLU A 1 200 ? 4.500 -11.652 -5.530 1.00 91.62 200 GLU A C 1
ATOM 1547 O O . GLU A 1 200 ? 5.124 -12.446 -4.820 1.00 91.62 200 GLU A O 1
ATOM 1552 N N . VAL A 1 201 ? 3.414 -12.024 -6.210 1.00 90.44 201 VAL A N 1
ATOM 1553 C CA . VAL A 1 201 ? 2.893 -13.395 -6.188 1.00 90.44 201 VAL A CA 1
ATOM 1554 C C . VAL A 1 201 ? 2.455 -13.821 -7.581 1.00 90.44 201 VAL A C 1
ATOM 1556 O O . VAL A 1 201 ? 1.596 -13.192 -8.199 1.00 90.44 201 VAL A O 1
ATOM 1559 N N . PHE A 1 202 ? 2.964 -14.967 -8.030 1.00 85.50 202 PHE A N 1
ATOM 1560 C CA . PHE A 1 202 ? 2.409 -15.687 -9.170 1.00 85.50 202 PHE A CA 1
ATOM 1561 C C . PHE A 1 202 ? 1.364 -16.700 -8.701 1.00 85.50 202 PHE A C 1
ATOM 1563 O O . PHE A 1 202 ? 1.564 -17.420 -7.721 1.00 85.50 202 PHE A O 1
ATOM 1570 N N . ARG A 1 203 ? 0.226 -16.771 -9.395 1.00 78.00 203 ARG A N 1
ATOM 1571 C CA . ARG A 1 203 ? -0.755 -17.836 -9.168 1.00 78.00 203 ARG A CA 1
ATOM 1572 C C . ARG A 1 203 ? -0.171 -19.150 -9.677 1.00 78.00 203 ARG A C 1
ATOM 1574 O O . ARG A 1 203 ? 0.189 -19.257 -10.845 1.00 78.00 203 ARG A O 1
ATOM 1581 N 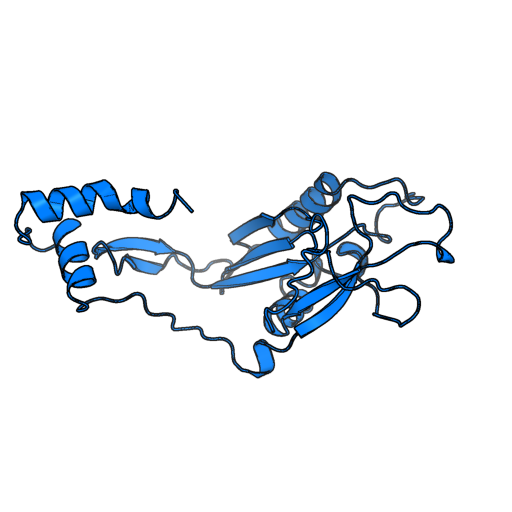N . SER A 1 204 ? -0.117 -20.158 -8.816 1.00 64.62 204 SER A N 1
ATOM 1582 C CA . SER A 1 204 ? 0.202 -21.523 -9.222 1.00 64.62 204 SER A CA 1
ATOM 1583 C C . SER A 1 204 ? -0.972 -22.114 -10.009 1.00 64.62 204 SER A C 1
ATOM 1585 O O . SER A 1 204 ? -1.986 -22.438 -9.399 1.00 64.62 204 SER A O 1
ATOM 1587 N N . GLY A 1 205 ? -0.821 -22.258 -11.330 1.00 53.81 205 GLY A N 1
ATOM 1588 C CA . GLY A 1 205 ? -1.707 -23.031 -12.211 1.00 53.81 205 GLY A CA 1
ATOM 1589 C C . GLY A 1 205 ? -3.132 -22.486 -12.379 1.00 53.81 205 GLY A C 1
ATOM 1590 O O . GLY A 1 205 ? -3.818 -22.117 -11.429 1.00 53.81 205 GLY A O 1
ATOM 1591 N N . SER A 1 206 ? -3.633 -22.479 -13.613 1.00 38.88 206 SER A N 1
ATOM 1592 C CA . SER A 1 206 ? -5.063 -22.312 -13.856 1.00 38.88 206 SER A CA 1
ATOM 1593 C C . SER A 1 206 ? -5.811 -23.494 -13.232 1.00 38.88 206 SER A C 1
ATOM 1595 O O . SER A 1 206 ? -5.791 -24.595 -13.782 1.00 38.88 206 SER A O 1
ATOM 1597 N N . THR A 1 207 ? -6.531 -23.302 -12.127 1.00 36.22 207 THR A N 1
ATOM 1598 C CA . THR A 1 207 ? -7.729 -24.121 -11.923 1.00 36.22 207 THR A CA 1
ATOM 1599 C C . THR A 1 207 ? -8.683 -23.728 -13.036 1.00 36.22 207 THR A C 1
ATOM 1601 O O . THR A 1 207 ? -9.348 -22.694 -12.951 1.00 36.22 207 THR A O 1
ATOM 1604 N N . ILE A 1 208 ? -8.695 -24.525 -14.106 1.00 38.09 208 ILE A N 1
ATOM 1605 C CA . ILE A 1 208 ? -9.821 -24.586 -15.027 1.00 38.09 208 ILE A CA 1
ATOM 1606 C C . ILE A 1 208 ? -11.003 -24.961 -14.137 1.00 38.09 208 ILE A C 1
ATOM 1608 O O . ILE A 1 208 ? -11.173 -26.119 -13.763 1.00 38.09 208 ILE A O 1
ATOM 1612 N N . LEU A 1 209 ? -11.777 -23.965 -13.712 1.00 39.69 209 LEU A N 1
ATOM 1613 C CA . LEU A 1 209 ? -13.123 -24.210 -13.229 1.00 39.69 209 LEU A CA 1
ATOM 1614 C C . LEU A 1 209 ? -13.906 -24.609 -14.476 1.00 39.69 209 LEU A C 1
ATOM 1616 O O . LEU A 1 209 ? -14.485 -23.760 -15.149 1.00 39.69 209 LEU A O 1
ATOM 1620 N N . ALA A 1 210 ? -13.848 -25.894 -14.830 1.00 39.56 210 ALA A N 1
ATOM 1621 C CA . ALA A 1 210 ? -14.876 -26.469 -15.672 1.00 39.56 210 ALA A CA 1
ATOM 1622 C C . ALA A 1 210 ? -16.179 -26.223 -14.917 1.00 39.56 210 ALA A C 1
ATOM 1624 O O . ALA A 1 210 ? -16.374 -26.731 -13.810 1.00 39.56 210 ALA A O 1
ATOM 1625 N N . SER A 1 211 ? -17.011 -25.337 -15.460 1.00 29.36 211 SER A N 1
ATOM 1626 C CA . SER A 1 211 ? -18.360 -25.173 -14.948 1.00 29.36 211 SER A CA 1
ATOM 1627 C C . SER A 1 211 ? -19.033 -26.545 -15.026 1.00 29.36 211 SER A C 1
ATOM 1629 O O . SER A 1 211 ? -18.915 -27.192 -16.072 1.00 29.36 211 SER A O 1
ATOM 1631 N N . PRO A 1 212 ? -19.697 -27.029 -13.964 1.00 41.16 212 PRO A N 1
ATOM 1632 C CA . PRO A 1 212 ? -20.559 -28.186 -14.119 1.00 41.16 212 PRO A CA 1
ATOM 1633 C C . PRO A 1 212 ? -21.651 -27.833 -15.139 1.00 41.16 212 PRO A C 1
ATOM 1635 O O . PRO A 1 212 ? -22.132 -26.694 -15.153 1.00 41.16 212 PRO A O 1
ATOM 1638 N N . ALA A 1 213 ? -21.920 -28.796 -16.023 1.00 44.91 213 ALA A N 1
ATOM 1639 C CA . ALA A 1 213 ? -22.957 -28.757 -17.049 1.00 44.91 213 ALA A CA 1
ATOM 1640 C C . ALA A 1 213 ? -24.354 -28.550 -16.452 1.00 44.91 213 ALA A C 1
ATOM 1642 O O . ALA A 1 213 ? -24.570 -28.996 -15.300 1.00 44.91 213 ALA A O 1
#

pLDDT: mean 80.78, std 15.82, range [29.36, 96.75]

Secondary structure (DSSP, 8-state):
--TTTTTTHHHHHHHHHTTT---TTSHHHHHHHHHTTSS------PPPHHHH-EEEEEE--SSSPPPSSGGG--EEEEEEEHHHHHHHHSTTGGGT--HHHHTEE---TTTEE-SSEE-EEEEEEEESSTTPPPEEEE-TTT--EEEE--EEEEEEEE----SSSTT-SS----HHHHHHHHHHHHHHSTTEEEEEEE--EE--S--------

Radius of gyration: 22.45 Å; Cα contacts (8 Å, |Δi|>4): 349; chains: 1; bounding box: 53×47×61 Å